Protein AF-A0A9D4TN92-F1 (afdb_monomer)

Secondary structure (DSSP, 8-state):
--HHHHHHHHHHHHHHTT--HHHHHHHHHHHHHHHHHHHHHHHHHHHHHSS--GGGT-GGGTT--------PPPPPPPHHHHHHHHHHHHHHHTTTT--TT--HHHHHHHHHHHHHHHHHHS-HHHHHHHHHHHHHHTTHHHHHHHHHTTS------------------------------PPPPPP---PPP---

Solvent-accessible surface area (backbone atoms only — not comparable to full-atom values): 12655 Å² total; per-residue (Å²): 133,63,68,66,59,56,50,52,52,51,43,52,52,36,46,75,72,74,42,66,49,67,57,55,52,50,50,51,52,51,52,51,52,52,50,52,52,51,52,52,51,38,52,53,44,26,75,74,71,76,46,76,54,68,73,81,75,47,81,80,69,84,81,63,82,85,64,87,70,73,82,70,76,81,74,71,64,49,36,64,58,54,49,49,54,53,47,49,51,49,31,64,74,70,53,52,59,70,55,94,91,62,55,75,67,54,33,50,52,48,38,49,54,53,46,53,51,51,60,68,71,50,55,69,72,56,53,49,51,41,39,52,50,28,65,64,48,42,66,62,62,52,54,57,60,56,54,62,78,71,59,80,89,84,89,76,81,90,79,89,80,82,84,78,85,76,92,75,85,76,89,74,86,79,85,74,85,74,85,74,82,74,77,82,80,82,82,83,78,87,76,85,86,87,85,134

pLDDT: mean 75.09, std 18.61, range [37.81, 96.56]

Foldseek 3Di:
DPPVVVLVVVLVVCVVVVHDSVVVVVVVVVVVVVVVVLVVVQVVCCVVPVDGPPVVVPPVPPPDDPPPPPPPQDDQDALLRVQLVVQLVVCVVVVPQDDPPDDPVNSSVSSSVVSVVVVVVDDVVVSVVSRVVSVVCRVVVSVVVVVVVPDDDDDDDDDDDDDDDDPDDDPDPDDDPDPDPDDDDDDDDDDDDDDD

Structure (mmCIF, N/CA/C/O backbone):
data_AF-A0A9D4TN92-F1
#
_entry.id   AF-A0A9D4TN92-F1
#
loop_
_atom_site.group_PDB
_atom_site.id
_atom_site.type_symbol
_atom_site.label_atom_id
_atom_site.label_alt_id
_atom_site.label_comp_id
_atom_site.label_asym_id
_atom_site.label_entity_id
_atom_site.label_seq_id
_atom_site.pdbx_PDB_ins_code
_atom_site.Cartn_x
_atom_site.Cartn_y
_atom_site.Cartn_z
_atom_site.occupancy
_atom_site.B_iso_or_equiv
_atom_site.auth_seq_id
_atom_site.auth_comp_id
_atom_site.auth_asym_id
_atom_site.auth_atom_id
_atom_site.pdbx_PDB_model_num
ATOM 1 N N . MET A 1 1 ? -35.795 7.383 -22.641 1.00 56.88 1 MET A N 1
ATOM 2 C CA . MET A 1 1 ? -34.469 7.009 -23.175 1.00 56.88 1 MET A CA 1
ATOM 3 C C . MET A 1 1 ? -34.417 5.494 -23.201 1.00 56.88 1 MET A C 1
ATOM 5 O O . MET A 1 1 ? -34.573 4.899 -22.144 1.00 56.88 1 MET A O 1
ATOM 9 N N . ASP A 1 2 ? -34.302 4.878 -24.375 1.00 83.81 2 ASP A N 1
ATOM 10 C CA . ASP A 1 2 ? -34.206 3.419 -24.487 1.00 83.81 2 ASP A CA 1
ATOM 11 C C . ASP A 1 2 ? -32.750 2.993 -24.241 1.00 83.81 2 ASP A C 1
ATOM 13 O O . ASP A 1 2 ? -31.857 3.313 -25.030 1.00 83.81 2 ASP A O 1
ATOM 17 N N . ALA A 1 3 ? -32.495 2.316 -23.121 1.00 72.06 3 ALA A N 1
ATOM 18 C CA . ALA A 1 3 ? -31.155 1.873 -22.738 1.00 72.06 3 ALA A CA 1
ATOM 19 C C . ALA A 1 3 ? -30.537 0.928 -23.786 1.00 72.06 3 ALA A C 1
ATOM 21 O O . ALA A 1 3 ? -29.323 0.946 -24.005 1.00 72.06 3 ALA A O 1
ATOM 22 N N . PHE A 1 4 ? -31.369 0.169 -24.508 1.00 74.88 4 PHE A N 1
ATOM 23 C CA . PHE A 1 4 ? -30.904 -0.710 -25.578 1.00 74.88 4 PHE A CA 1
ATOM 24 C C . PHE A 1 4 ? -30.444 0.069 -26.812 1.00 74.88 4 PHE A C 1
ATOM 26 O O . PHE A 1 4 ? -29.505 -0.353 -27.491 1.00 74.88 4 PHE A O 1
ATOM 33 N N . ALA A 1 5 ? -31.029 1.240 -27.077 1.00 83.88 5 ALA A N 1
ATOM 34 C CA . ALA A 1 5 ? -30.577 2.111 -28.159 1.00 83.88 5 ALA A CA 1
ATOM 35 C C . ALA A 1 5 ? -29.169 2.679 -27.886 1.00 83.88 5 ALA A C 1
ATOM 37 O O . ALA A 1 5 ? -28.342 2.760 -28.801 1.00 83.88 5 ALA A O 1
ATOM 38 N N . ALA A 1 6 ? -28.857 3.000 -26.624 1.00 80.38 6 ALA A N 1
ATOM 39 C CA . ALA A 1 6 ? -27.524 3.455 -26.226 1.00 80.38 6 ALA A CA 1
ATOM 40 C C . ALA A 1 6 ? -26.469 2.346 -26.387 1.00 80.38 6 ALA A C 1
ATOM 42 O O . ALA A 1 6 ? -25.411 2.583 -26.975 1.00 80.38 6 ALA A O 1
ATOM 43 N N . LEU A 1 7 ? -26.783 1.117 -25.958 1.00 79.94 7 LEU A N 1
ATOM 44 C CA . LEU A 1 7 ? -25.887 -0.033 -26.117 1.00 79.94 7 LEU A CA 1
ATOM 45 C C . LEU A 1 7 ? -25.628 -0.346 -27.598 1.00 79.94 7 LEU A C 1
ATOM 47 O O . LEU A 1 7 ? -24.483 -0.538 -28.004 1.00 79.94 7 LEU A O 1
ATOM 51 N N . LYS A 1 8 ? -26.675 -0.325 -28.434 1.00 84.56 8 LYS A N 1
ATOM 52 C CA . LYS A 1 8 ? -26.558 -0.561 -29.881 1.00 84.56 8 LYS A CA 1
ATOM 53 C C . LYS A 1 8 ? -25.603 0.430 -30.551 1.00 84.56 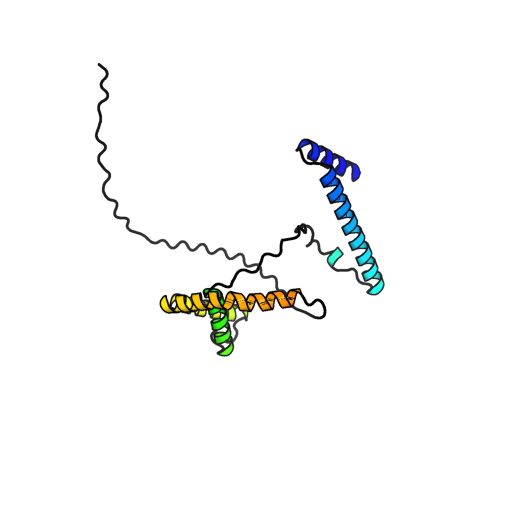8 LYS A C 1
ATOM 55 O O . LYS A 1 8 ? -24.800 0.031 -31.391 1.00 84.56 8 LYS A O 1
ATOM 60 N N . THR A 1 9 ? -25.657 1.696 -30.140 1.00 86.06 9 THR A N 1
ATOM 61 C CA . THR A 1 9 ? -24.769 2.750 -30.649 1.00 86.06 9 THR A CA 1
ATOM 62 C C . THR A 1 9 ? -23.307 2.473 -30.283 1.00 86.06 9 THR A C 1
ATOM 64 O O . THR A 1 9 ? -22.426 2.586 -31.134 1.00 86.06 9 THR A O 1
ATOM 67 N N . GLN A 1 10 ? -23.036 2.031 -29.050 1.00 81.81 10 GLN A N 1
ATOM 68 C CA . GLN A 1 10 ? -21.673 1.698 -28.615 1.00 81.81 10 GLN A CA 1
ATOM 69 C C . GLN A 1 10 ? -21.121 0.437 -29.290 1.00 81.81 10 GLN A C 1
ATOM 71 O O . GLN A 1 10 ? -19.954 0.410 -29.673 1.00 81.81 10 GLN A O 1
ATOM 76 N N . VAL A 1 11 ? -21.957 -0.584 -29.498 1.00 83.56 11 VAL A N 1
ATOM 77 C CA . VAL A 1 11 ? -21.572 -1.811 -30.214 1.00 83.56 11 VAL A CA 1
ATOM 78 C C . VAL A 1 11 ? -21.218 -1.507 -31.673 1.00 83.56 11 VAL A C 1
ATOM 80 O O . VAL A 1 11 ? -20.216 -2.008 -32.185 1.00 83.56 11 VAL A O 1
ATOM 83 N N . GLN A 1 12 ? -21.991 -0.641 -32.335 1.00 85.88 12 GLN A N 1
ATOM 84 C CA . GLN A 1 12 ? -21.689 -0.195 -33.698 1.00 85.88 12 GLN A CA 1
ATOM 85 C C . GLN A 1 12 ? -20.392 0.624 -33.764 1.00 85.88 12 GLN A C 1
ATOM 87 O O . GLN A 1 12 ? -19.570 0.387 -34.649 1.00 85.88 12 GLN A O 1
ATOM 92 N N . ALA A 1 13 ? -20.163 1.526 -32.806 1.00 84.31 13 ALA A N 1
ATOM 93 C CA . ALA A 1 13 ? -18.923 2.300 -32.726 1.00 84.31 13 ALA A CA 1
ATOM 94 C C . ALA A 1 13 ? -17.691 1.413 -32.457 1.00 84.31 13 ALA A C 1
ATOM 96 O O . ALA A 1 13 ? -16.641 1.604 -33.067 1.00 84.31 13 ALA A O 1
ATOM 97 N N . ALA A 1 14 ? -17.816 0.406 -31.590 1.00 81.62 14 ALA A N 1
ATOM 98 C CA . ALA A 1 14 ? -16.745 -0.548 -31.314 1.00 81.62 14 ALA A CA 1
ATOM 99 C C . ALA A 1 14 ? -16.379 -1.382 -32.550 1.00 81.62 14 ALA A C 1
ATOM 101 O O . ALA A 1 14 ? -15.196 -1.535 -32.856 1.00 81.62 14 ALA A O 1
ATOM 102 N N . SER A 1 15 ? -17.387 -1.838 -33.303 1.00 83.50 15 SER A N 1
ATOM 103 C CA . SER A 1 15 ? -17.172 -2.546 -34.567 1.00 83.50 15 SER A CA 1
ATOM 104 C C . SER A 1 15 ? -16.469 -1.667 -35.606 1.00 83.50 15 SER A C 1
ATOM 106 O O . SER A 1 15 ? -15.624 -2.170 -36.343 1.00 83.50 15 SER A O 1
ATOM 108 N N . ALA A 1 16 ? -16.782 -0.367 -35.661 1.00 87.00 16 ALA A N 1
ATOM 109 C CA . ALA A 1 16 ? -16.116 0.578 -36.561 1.00 87.00 16 ALA A CA 1
ATOM 110 C C . ALA A 1 16 ? -14.634 0.804 -36.199 1.00 87.00 16 ALA A C 1
ATOM 112 O O . ALA A 1 16 ? -13.814 1.032 -37.083 1.00 87.00 16 ALA A O 1
ATOM 113 N N . ASN A 1 17 ? -14.277 0.668 -34.918 1.00 87.06 17 ASN A N 1
ATOM 114 C CA . ASN A 1 17 ? -12.905 0.791 -34.413 1.00 87.06 17 ASN A CA 1
ATOM 115 C C . ASN A 1 17 ? -12.108 -0.531 -34.453 1.00 87.06 17 ASN A C 1
ATOM 117 O O . ASN A 1 17 ? -11.008 -0.602 -33.906 1.00 87.06 17 ASN A O 1
ATOM 121 N N . GLY A 1 18 ? -12.653 -1.592 -35.061 1.00 85.94 18 GLY A N 1
ATOM 122 C CA . GLY A 1 18 ? -12.004 -2.905 -35.146 1.00 85.94 18 GLY A CA 1
ATOM 123 C C . GLY A 1 18 ? -12.021 -3.719 -33.844 1.00 85.94 18 GLY A C 1
ATOM 124 O O . GLY A 1 18 ? -11.317 -4.724 -33.746 1.00 85.94 18 GLY A O 1
ATOM 125 N N . ALA A 1 19 ? -12.808 -3.313 -32.842 1.00 84.19 19 ALA A N 1
ATOM 126 C CA . ALA A 1 19 ? -13.018 -4.095 -31.628 1.00 84.19 19 ALA A CA 1
ATOM 127 C C . ALA A 1 19 ? -14.111 -5.155 -31.845 1.00 84.19 19 ALA A C 1
ATOM 129 O O . ALA A 1 19 ? -15.121 -4.900 -32.498 1.00 84.19 19 ALA A O 1
ATOM 130 N N . ASP A 1 20 ? -13.919 -6.347 -31.274 1.00 87.56 20 ASP A N 1
ATOM 131 C CA . ASP A 1 20 ? -14.880 -7.450 -31.377 1.00 87.56 20 ASP A CA 1
ATOM 132 C C . ASP A 1 20 ? -16.112 -7.185 -30.484 1.00 87.56 20 ASP A C 1
ATOM 134 O O . ASP A 1 20 ? -15.989 -7.204 -29.251 1.00 87.56 20 ASP A O 1
ATOM 138 N N . PRO A 1 21 ? -17.306 -6.957 -31.067 1.00 84.19 21 PRO A N 1
ATOM 139 C CA . PRO A 1 21 ? -18.518 -6.642 -30.313 1.00 84.19 21 PRO A CA 1
ATOM 140 C C . PRO A 1 21 ? -18.950 -7.780 -29.379 1.00 84.19 21 PRO A C 1
ATOM 142 O O . PRO A 1 21 ? -19.580 -7.526 -28.352 1.00 84.19 21 PRO A O 1
ATOM 145 N N . SER A 1 22 ? -18.565 -9.024 -29.677 1.00 86.56 22 SER A N 1
ATOM 146 C CA . SER A 1 22 ? -18.887 -10.199 -28.859 1.00 86.56 22 SER A CA 1
ATOM 147 C C . SER A 1 22 ? -18.258 -10.107 -27.468 1.00 86.56 22 SER A C 1
ATOM 149 O O . SER A 1 22 ? -18.868 -10.507 -26.478 1.00 86.56 22 SER A O 1
ATOM 151 N N . LYS A 1 23 ? -17.059 -9.518 -27.367 1.00 85.50 23 LYS A N 1
ATOM 152 C CA . LYS A 1 23 ? -16.364 -9.313 -26.087 1.00 85.50 23 LYS A CA 1
ATOM 153 C C . LYS A 1 23 ? -17.040 -8.252 -25.230 1.00 85.50 23 LYS A C 1
ATOM 155 O O . LYS A 1 23 ? -17.109 -8.415 -24.018 1.00 85.50 23 LYS A O 1
ATOM 160 N N . LEU A 1 24 ? -17.563 -7.193 -25.849 1.00 82.50 24 LEU A N 1
ATOM 161 C CA . LEU A 1 24 ? -18.310 -6.149 -25.142 1.00 82.50 24 LEU A CA 1
ATOM 162 C C . LEU A 1 24 ? -19.636 -6.678 -24.603 1.00 82.50 24 LEU A C 1
ATOM 164 O O . LEU A 1 24 ? -19.978 -6.412 -23.455 1.00 82.50 24 LEU A O 1
ATOM 168 N N . ILE A 1 25 ? -20.354 -7.465 -25.407 1.00 85.25 25 ILE A N 1
ATOM 169 C CA . ILE A 1 25 ? -21.590 -8.120 -24.968 1.00 85.25 25 ILE A CA 1
ATOM 170 C C . ILE A 1 25 ? -21.288 -9.116 -23.841 1.00 85.25 25 ILE A C 1
ATOM 172 O O . ILE A 1 25 ? -22.007 -9.135 -22.845 1.00 85.25 25 ILE A O 1
ATOM 176 N N . GLY A 1 26 ? -20.207 -9.896 -23.957 1.00 87.06 26 GLY A N 1
ATOM 177 C CA . GLY A 1 26 ? -19.763 -10.813 -22.905 1.00 87.06 26 GLY A CA 1
ATOM 178 C C . GLY A 1 26 ? -19.413 -10.098 -21.598 1.00 87.06 26 GLY A C 1
ATOM 179 O O . GLY A 1 26 ? -19.879 -10.506 -20.538 1.00 87.06 26 GLY A O 1
ATOM 180 N N . PHE A 1 27 ? -18.666 -8.994 -21.675 1.00 86.06 27 PHE A N 1
ATOM 181 C CA . PHE A 1 27 ? -18.357 -8.150 -20.520 1.00 86.06 27 PHE A CA 1
ATOM 182 C C . PHE A 1 27 ? -19.630 -7.584 -19.882 1.00 86.06 27 PHE A C 1
ATOM 184 O O . PHE A 1 27 ? -19.824 -7.713 -18.679 1.00 86.06 27 PHE A O 1
ATOM 191 N N . PHE A 1 28 ? -20.543 -7.032 -20.684 1.00 86.69 28 PHE A N 1
ATOM 192 C CA . PHE A 1 28 ? -21.811 -6.507 -20.180 1.00 86.69 28 PHE A CA 1
ATOM 193 C C . PHE A 1 28 ? -22.656 -7.586 -19.488 1.00 86.69 28 PHE A C 1
ATOM 195 O O . PHE A 1 28 ? -23.199 -7.348 -18.412 1.00 86.69 28 PHE A O 1
ATOM 202 N N . ALA A 1 29 ? -22.748 -8.783 -20.073 1.00 89.69 29 ALA A N 1
ATOM 203 C CA . ALA A 1 29 ? -23.470 -9.899 -19.470 1.00 89.69 29 ALA A CA 1
ATOM 204 C C . ALA A 1 29 ? -22.852 -10.321 -18.126 1.00 89.69 29 ALA A C 1
ATOM 206 O O . ALA A 1 29 ? -23.581 -10.543 -17.160 1.00 89.69 29 ALA A O 1
ATOM 207 N N . GLN A 1 30 ? -21.519 -10.378 -18.051 1.00 91.25 30 GLN A N 1
ATOM 208 C CA . GLN A 1 30 ? -20.792 -10.684 -16.819 1.00 91.25 30 GLN A CA 1
ATOM 209 C C . GLN A 1 30 ? -21.042 -9.628 -15.733 1.00 91.25 30 GLN A C 1
ATOM 211 O O . GLN A 1 30 ? -21.350 -9.981 -14.595 1.00 91.25 30 GLN A O 1
ATOM 216 N N . GLU A 1 31 ? -20.971 -8.344 -16.082 1.00 87.19 31 GLU A N 1
ATOM 217 C CA . GLU A 1 31 ? -21.248 -7.241 -15.155 1.00 87.19 31 GLU A CA 1
ATOM 218 C C . GLU A 1 31 ? -22.698 -7.269 -14.655 1.00 87.19 31 GLU A C 1
ATOM 220 O O . GLU A 1 31 ? -22.952 -7.105 -13.463 1.00 87.19 31 GLU A O 1
ATOM 225 N N . MET A 1 32 ? -23.666 -7.563 -15.529 1.00 89.38 32 MET A N 1
ATOM 226 C CA . MET A 1 32 ? -25.066 -7.723 -15.121 1.00 89.38 32 MET A CA 1
ATOM 227 C C . MET A 1 32 ? -25.266 -8.897 -14.167 1.00 89.38 32 MET A C 1
ATOM 229 O O . MET A 1 32 ? -26.000 -8.770 -13.187 1.00 89.38 32 MET A O 1
ATOM 233 N N . GLN A 1 33 ? -24.590 -10.021 -14.396 1.00 92.06 33 GLN A N 1
ATOM 234 C CA . GLN A 1 33 ? -24.659 -11.160 -13.485 1.00 92.06 33 GLN A CA 1
ATOM 235 C C . GLN A 1 33 ? -24.098 -10.816 -12.095 1.00 92.06 33 GLN A C 1
ATOM 237 O O . GLN A 1 33 ? -24.738 -11.129 -11.088 1.00 92.06 33 GLN A O 1
ATOM 242 N N . LEU A 1 34 ? -22.946 -10.138 -12.032 1.00 86.56 34 LEU A N 1
ATOM 243 C CA . LEU A 1 34 ? -22.347 -9.679 -10.773 1.00 86.56 34 LEU A CA 1
ATOM 244 C C . LEU A 1 34 ? -23.247 -8.669 -10.054 1.00 86.56 34 LEU A C 1
ATOM 246 O O . LEU A 1 34 ? -23.441 -8.765 -8.842 1.00 86.56 34 LEU A O 1
ATOM 250 N N . PHE A 1 35 ? -23.852 -7.747 -10.803 1.00 88.12 35 PHE A N 1
ATOM 251 C CA . PHE A 1 35 ? -24.800 -6.779 -10.266 1.00 88.12 35 PHE A CA 1
ATOM 252 C C . PHE A 1 35 ? -26.006 -7.466 -9.610 1.00 88.12 35 PHE A C 1
ATOM 254 O O . PHE A 1 35 ? -26.337 -7.166 -8.463 1.00 88.12 35 PHE A O 1
ATOM 261 N N . PHE A 1 36 ? -26.634 -8.436 -10.281 1.00 91.94 36 PHE A N 1
ATOM 262 C CA . PHE A 1 36 ? -27.771 -9.155 -9.698 1.00 91.94 36 PHE A CA 1
ATOM 263 C C . PHE A 1 36 ? -27.383 -9.978 -8.470 1.00 91.94 36 PHE A C 1
ATOM 265 O O . PHE A 1 36 ? -28.141 -10.006 -7.500 1.00 91.94 36 PHE A O 1
ATOM 272 N N . GLN A 1 37 ? -26.199 -10.594 -8.465 1.00 90.50 37 GLN A N 1
ATOM 273 C CA . GLN A 1 37 ? -25.696 -11.293 -7.284 1.00 90.50 37 GLN A CA 1
ATOM 274 C C . GLN A 1 37 ? -25.504 -10.332 -6.102 1.00 90.50 37 GLN A C 1
ATOM 276 O O . GLN A 1 37 ? -25.880 -10.648 -4.973 1.00 90.50 37 GLN A O 1
ATOM 281 N N . HIS A 1 38 ? -24.974 -9.135 -6.358 1.00 88.25 38 HIS A N 1
ATOM 282 C CA . HIS A 1 38 ? -24.818 -8.107 -5.335 1.00 88.25 38 HIS A CA 1
ATOM 283 C C . HIS A 1 38 ? -26.168 -7.664 -4.751 1.00 88.25 38 HIS A C 1
ATOM 285 O O . HIS A 1 38 ? -26.316 -7.594 -3.532 1.00 88.25 38 HIS A O 1
ATOM 291 N N . VAL A 1 39 ? -27.174 -7.441 -5.604 1.00 91.25 39 VAL A N 1
ATOM 292 C CA . VAL A 1 39 ? -28.536 -7.091 -5.171 1.00 91.25 39 VAL A CA 1
ATOM 293 C C . VAL A 1 39 ? -29.158 -8.210 -4.332 1.00 91.25 39 VAL A C 1
ATOM 295 O O . VAL A 1 39 ? -29.736 -7.931 -3.285 1.00 91.25 39 VAL A O 1
ATOM 298 N N . GLN A 1 40 ? -29.014 -9.474 -4.742 1.00 93.62 40 GLN A N 1
ATOM 299 C CA . GLN A 1 40 ? -29.527 -10.618 -3.978 1.00 93.62 40 GLN A CA 1
ATOM 300 C C . GLN A 1 40 ? -28.893 -10.703 -2.587 1.00 93.62 40 GLN A C 1
ATOM 302 O O . GLN A 1 40 ? -29.607 -10.859 -1.596 1.00 93.62 40 GLN A O 1
ATOM 307 N N . ASN A 1 41 ? -27.572 -10.532 -2.503 1.00 91.69 41 ASN A N 1
ATOM 308 C CA . ASN A 1 41 ? -26.863 -10.499 -1.227 1.00 91.69 41 ASN A CA 1
ATOM 309 C C . ASN A 1 41 ? -27.338 -9.335 -0.356 1.00 91.69 41 ASN A C 1
ATOM 311 O O . ASN A 1 41 ? -27.554 -9.512 0.837 1.00 91.69 41 ASN A O 1
ATOM 315 N N . ALA A 1 42 ? -27.551 -8.158 -0.945 1.00 92.12 42 ALA A N 1
ATOM 316 C CA . ALA A 1 42 ? -28.017 -7.006 -0.194 1.00 92.12 42 ALA A CA 1
ATOM 317 C C . ALA A 1 42 ? -29.438 -7.173 0.351 1.00 92.12 42 ALA A C 1
ATOM 319 O O . ALA A 1 42 ? -29.695 -6.798 1.493 1.00 92.12 42 ALA A O 1
ATOM 320 N N . VAL A 1 43 ? -30.340 -7.781 -0.424 1.00 95.75 43 VAL A N 1
ATOM 321 C CA . VAL A 1 43 ? -31.693 -8.125 0.040 1.00 95.75 43 VAL A CA 1
ATOM 322 C C . VAL A 1 43 ? -31.627 -9.151 1.169 1.00 95.75 43 VAL A C 1
ATOM 324 O O . VAL A 1 43 ? -32.327 -8.996 2.167 1.00 95.75 43 VAL A O 1
ATOM 327 N N . ALA A 1 44 ? -30.768 -10.168 1.049 1.00 94.69 44 ALA A N 1
ATOM 328 C CA . ALA A 1 44 ? -30.575 -11.164 2.098 1.00 94.69 44 ALA A CA 1
ATOM 329 C C . ALA A 1 44 ? -30.064 -10.524 3.400 1.00 94.69 44 ALA A C 1
ATOM 331 O O . ALA A 1 44 ? -30.642 -10.768 4.458 1.00 94.69 44 ALA A O 1
ATOM 332 N N . THR A 1 45 ? -29.053 -9.653 3.323 1.00 92.94 45 THR A N 1
ATOM 333 C CA . THR A 1 45 ? -28.542 -8.908 4.484 1.00 92.94 45 THR A CA 1
ATOM 334 C C . THR A 1 45 ? -29.617 -8.014 5.090 1.00 92.94 45 THR A C 1
ATOM 336 O O . THR A 1 45 ? -29.865 -8.094 6.284 1.00 92.94 45 THR A O 1
ATOM 339 N N . TYR A 1 46 ? -30.329 -7.231 4.277 1.00 95.56 46 TYR A N 1
ATOM 340 C CA . TYR A 1 46 ? -31.400 -6.370 4.776 1.00 95.56 46 TYR A CA 1
ATOM 341 C C . TYR A 1 46 ? -32.508 -7.169 5.472 1.00 95.56 46 TYR A C 1
ATOM 343 O O . TYR A 1 46 ? -33.015 -6.758 6.511 1.00 95.56 46 TYR A O 1
ATOM 351 N N . SER A 1 47 ? -32.858 -8.341 4.933 1.00 96.56 47 SER A N 1
ATOM 352 C CA . SER A 1 47 ? -33.877 -9.204 5.534 1.00 96.56 47 SER A CA 1
ATOM 353 C C . SER A 1 47 ? -33.472 -9.774 6.897 1.00 96.56 47 SER A C 1
ATOM 355 O O . SER A 1 47 ? -34.352 -10.075 7.701 1.00 96.56 47 SER A O 1
ATOM 357 N N . SER A 1 48 ? -32.170 -9.919 7.170 1.00 94.94 48 SER A N 1
ATOM 358 C CA . SER A 1 48 ? -31.664 -10.475 8.428 1.00 94.94 48 SER A CA 1
ATOM 359 C C . SER A 1 48 ? -31.285 -9.408 9.453 1.00 94.94 48 SER A C 1
ATOM 361 O O . SER A 1 48 ? -31.510 -9.619 10.643 1.00 94.94 48 SER A O 1
ATOM 363 N N . THR A 1 49 ? -30.735 -8.272 9.019 1.00 94.62 49 THR A N 1
ATOM 364 C CA . THR A 1 49 ? -30.230 -7.215 9.910 1.00 94.62 49 THR A CA 1
ATOM 365 C C . THR A 1 49 ? -31.164 -6.014 10.026 1.00 94.62 49 THR A C 1
ATOM 367 O O . THR A 1 49 ? -31.079 -5.276 11.001 1.00 94.6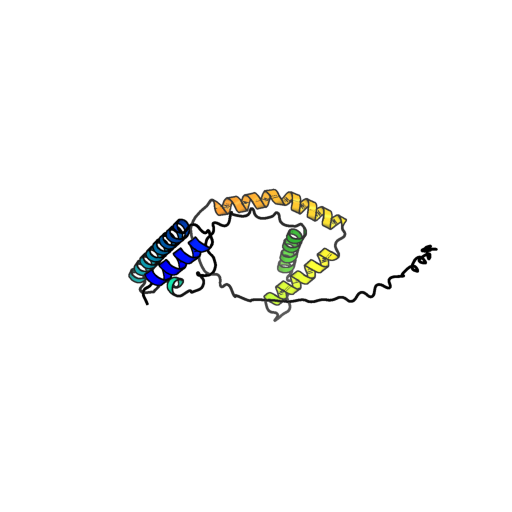2 49 THR A O 1
ATOM 370 N N . GLY A 1 50 ? -32.049 -5.792 9.049 1.00 95.19 50 GLY A N 1
ATOM 371 C CA . GLY A 1 50 ? -32.838 -4.562 8.932 1.00 95.19 50 GLY A CA 1
ATOM 372 C C . GLY A 1 50 ? -32.049 -3.358 8.401 1.00 95.19 50 GLY A C 1
ATOM 373 O O . GLY A 1 50 ? -32.612 -2.271 8.277 1.00 95.19 50 GLY A O 1
ATOM 374 N N . GLU A 1 51 ? -30.774 -3.540 8.045 1.00 92.31 51 GLU A N 1
ATOM 375 C CA . GLU A 1 51 ? -29.884 -2.485 7.554 1.00 92.31 51 GLU A CA 1
ATOM 376 C C . GLU A 1 51 ? -29.377 -2.802 6.142 1.00 92.31 51 GLU A C 1
ATOM 378 O O . GLU A 1 51 ? -29.089 -3.951 5.798 1.00 92.31 51 GLU A O 1
ATOM 383 N N . LEU A 1 52 ? -29.287 -1.782 5.284 1.00 86.12 52 LEU A N 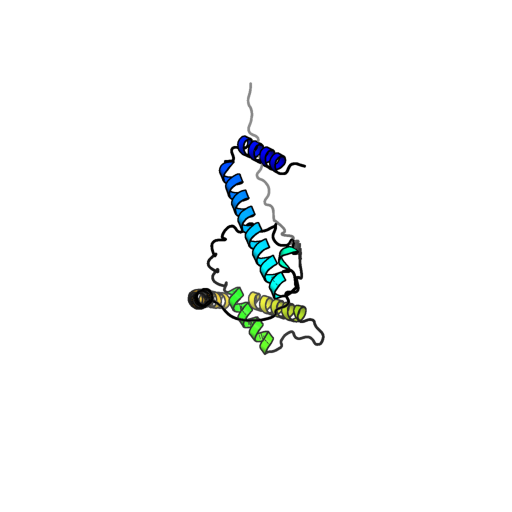1
ATOM 384 C CA . LEU A 1 52 ? -28.763 -1.944 3.926 1.00 86.12 52 LEU A CA 1
ATOM 385 C C . LEU A 1 52 ? -27.231 -2.006 3.971 1.00 86.12 52 LEU A C 1
ATOM 387 O O . LEU A 1 52 ? -26.613 -1.166 4.628 1.00 86.12 52 LEU A O 1
ATOM 391 N N . PRO A 1 53 ? -26.584 -2.942 3.254 1.00 85.38 53 PRO A N 1
ATOM 392 C CA . PRO A 1 53 ? -25.133 -3.024 3.266 1.00 85.38 53 PRO A CA 1
ATOM 393 C C . PRO A 1 53 ? -24.516 -1.750 2.683 1.00 85.38 53 PRO A C 1
ATOM 395 O O . PRO A 1 53 ? -24.893 -1.285 1.605 1.00 85.38 53 PRO A O 1
ATOM 398 N N . HIS A 1 54 ? -23.510 -1.217 3.379 1.00 82.12 54 HIS A N 1
ATOM 399 C CA . HIS A 1 54 ? -22.821 0.029 3.023 1.00 82.12 54 HIS A CA 1
ATOM 400 C C . HIS A 1 54 ? -22.224 0.007 1.600 1.00 82.12 54 HIS A C 1
ATOM 402 O O . HIS A 1 54 ? -22.040 1.046 0.961 1.00 82.12 54 HIS A O 1
ATOM 408 N N . SER A 1 55 ? -21.961 -1.187 1.065 1.00 78.56 55 SER A N 1
ATOM 409 C CA . SER A 1 55 ? -21.474 -1.407 -0.297 1.00 78.56 55 SER A CA 1
ATOM 410 C C . SER A 1 55 ? -22.436 -0.935 -1.394 1.00 78.56 55 SER A C 1
ATOM 412 O O . SER A 1 55 ? -21.950 -0.535 -2.447 1.00 78.56 55 SER A O 1
ATOM 414 N N . LEU A 1 56 ? -23.754 -0.884 -1.150 1.00 79.12 56 LEU A N 1
ATOM 415 C CA . LEU A 1 56 ? -24.729 -0.367 -2.125 1.00 79.12 56 LEU A CA 1
ATOM 416 C C . LEU A 1 56 ? -24.615 1.145 -2.355 1.00 79.12 56 LEU A C 1
ATOM 418 O O . LEU A 1 56 ? -24.927 1.632 -3.439 1.00 79.12 56 LEU A O 1
ATOM 422 N N . PHE A 1 57 ? -24.187 1.891 -1.336 1.00 80.00 57 PHE A N 1
ATOM 423 C CA . PHE A 1 57 ? -24.112 3.357 -1.370 1.00 80.00 57 PHE A CA 1
ATOM 424 C C . PHE A 1 57 ? -22.685 3.873 -1.555 1.00 80.00 57 PHE A C 1
ATOM 426 O O . PHE A 1 57 ? -22.463 5.037 -1.890 1.00 80.00 57 PHE A O 1
ATOM 433 N N . SER A 1 58 ? -21.701 2.997 -1.373 1.00 67.75 58 SER A N 1
ATOM 434 C CA . SER A 1 58 ? -20.297 3.326 -1.551 1.00 67.75 58 SER A CA 1
ATOM 435 C C . SER A 1 58 ? -19.951 3.361 -3.036 1.00 67.75 58 SER A C 1
ATOM 437 O O . SER A 1 58 ? -19.542 2.359 -3.617 1.00 67.75 58 SER A O 1
ATOM 439 N N . ASN A 1 59 ? -19.989 4.547 -3.641 1.00 56.44 59 ASN A N 1
ATOM 440 C CA . ASN A 1 59 ? -19.545 4.780 -5.023 1.00 56.44 59 ASN A CA 1
ATOM 441 C C . ASN A 1 59 ? -18.025 4.528 -5.245 1.00 56.44 59 ASN A C 1
ATOM 443 O O . ASN A 1 59 ? -17.483 4.810 -6.312 1.00 56.44 59 ASN A O 1
ATOM 447 N N . LYS A 1 60 ? -17.315 3.981 -4.241 1.00 57.50 60 LYS A N 1
ATOM 448 C CA . LYS A 1 60 ? -15.877 3.663 -4.255 1.00 57.50 60 LYS A CA 1
ATOM 449 C C . LYS A 1 60 ? -15.502 2.511 -5.211 1.00 57.50 60 LYS A C 1
ATOM 451 O O . LYS A 1 60 ? -14.312 2.305 -5.434 1.00 57.50 60 LYS A O 1
ATOM 456 N N . GLN A 1 61 ? -16.451 1.774 -5.805 1.00 53.81 61 GLN A N 1
ATOM 457 C CA . GLN A 1 61 ? -16.140 0.584 -6.624 1.00 53.81 61 GLN A CA 1
ATOM 458 C C . GLN A 1 61 ? -16.145 0.758 -8.155 1.00 53.81 61 GLN A C 1
ATOM 460 O O . GLN A 1 61 ? -15.807 -0.192 -8.854 1.00 53.81 61 GLN A O 1
ATOM 465 N N . VAL A 1 62 ? -16.395 1.945 -8.719 1.00 51.22 62 VAL A N 1
ATOM 466 C CA . VAL A 1 62 ? -16.390 2.110 -10.198 1.00 51.22 62 VAL A CA 1
ATOM 467 C C . VAL A 1 62 ? -14.973 2.319 -10.788 1.00 51.22 62 VAL A C 1
ATOM 469 O O . VAL A 1 62 ? -14.799 2.410 -11.998 1.00 51.22 62 VAL A O 1
ATOM 472 N N . GLY A 1 63 ? -13.918 2.370 -9.960 1.00 49.53 63 GLY A N 1
ATOM 473 C CA . GLY A 1 63 ? -12.563 2.758 -10.398 1.00 49.53 63 GLY A CA 1
ATOM 474 C C . GLY A 1 63 ? -11.514 1.648 -10.546 1.00 49.53 63 GLY A C 1
ATOM 475 O O . GLY A 1 63 ? -10.419 1.911 -11.041 1.00 49.53 63 GLY A O 1
ATOM 476 N N . LYS A 1 64 ? -11.777 0.410 -10.118 1.00 51.56 64 LYS A N 1
ATOM 477 C CA . LYS A 1 64 ? -10.800 -0.687 -10.240 1.00 51.56 64 LYS A CA 1
ATOM 478 C C . LYS A 1 64 ? -11.481 -1.926 -10.794 1.00 51.56 64 LYS A C 1
ATOM 480 O O . LYS A 1 64 ? -11.872 -2.808 -10.041 1.00 51.56 64 LYS A O 1
ATOM 485 N N . ALA A 1 65 ? -11.551 -1.996 -12.123 1.00 50.22 65 ALA A N 1
ATOM 486 C CA . ALA A 1 65 ? -11.760 -3.250 -12.831 1.00 50.22 65 ALA A CA 1
ATOM 487 C C . ALA A 1 65 ? -10.860 -4.327 -12.203 1.00 50.22 65 ALA A C 1
ATOM 489 O O . ALA A 1 65 ? -9.630 -4.179 -12.146 1.00 50.22 65 ALA A O 1
ATOM 490 N N . ILE A 1 66 ? -11.491 -5.377 -11.683 1.00 49.25 66 ILE A N 1
ATOM 491 C CA . ILE A 1 66 ? -10.847 -6.564 -11.129 1.00 49.25 66 ILE A CA 1
ATOM 492 C C . ILE A 1 66 ? -10.285 -7.353 -12.317 1.00 49.25 66 ILE A C 1
ATOM 494 O O . ILE A 1 66 ? -10.792 -8.389 -12.720 1.00 49.25 66 ILE A O 1
ATOM 498 N N . GLY A 1 67 ? -9.225 -6.831 -12.931 1.00 56.59 67 GLY A N 1
ATOM 499 C CA . GLY A 1 67 ? -8.259 -7.694 -13.583 1.00 56.59 67 GLY A CA 1
ATOM 500 C C . GLY A 1 67 ? -7.545 -8.436 -12.465 1.00 56.59 67 GLY A C 1
ATOM 501 O O . GLY A 1 67 ? -7.007 -7.782 -11.569 1.00 56.59 67 GLY A O 1
ATOM 502 N N . GLU A 1 68 ? -7.565 -9.768 -12.490 1.00 57.38 68 GLU A N 1
ATOM 503 C CA . GLU A 1 68 ? -6.759 -10.619 -11.615 1.00 57.38 68 GLU A CA 1
ATOM 504 C C . GLU A 1 68 ? -5.310 -10.119 -11.634 1.00 57.38 68 GLU A C 1
ATOM 506 O O . GLU A 1 68 ? -4.513 -10.397 -12.538 1.00 57.38 68 GLU A O 1
ATOM 511 N N . LYS A 1 69 ? -4.958 -9.292 -10.648 1.00 64.56 69 LYS A N 1
ATOM 512 C CA . LYS A 1 69 ? -3.599 -8.800 -10.49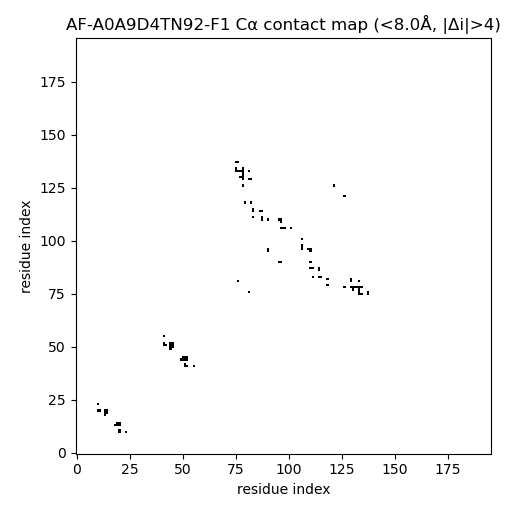9 1.00 64.56 69 LYS A CA 1
ATOM 513 C C . LYS A 1 69 ? -2.795 -10.013 -10.087 1.00 64.56 69 LYS A C 1
ATOM 515 O O . LYS A 1 69 ? -2.876 -10.434 -8.938 1.00 64.56 69 LYS A O 1
ATOM 520 N N . LYS A 1 70 ? -2.031 -10.566 -11.036 1.00 73.19 70 LYS A N 1
ATOM 521 C CA . LYS A 1 70 ? -1.016 -11.591 -10.771 1.00 73.19 70 LYS A CA 1
ATOM 522 C C . LYS A 1 70 ? -0.322 -11.219 -9.468 1.00 73.19 70 LYS A C 1
ATOM 524 O O . LYS A 1 70 ? 0.273 -10.139 -9.401 1.00 73.19 70 LYS A O 1
ATOM 529 N N . VAL A 1 71 ? -0.452 -12.071 -8.451 1.00 72.44 71 VAL A N 1
ATOM 530 C CA . VAL A 1 71 ? 0.150 -11.856 -7.134 1.00 72.44 71 VAL A CA 1
ATOM 531 C C . VAL A 1 71 ? 1.644 -11.655 -7.364 1.00 72.44 71 VAL A C 1
ATOM 533 O O . VAL A 1 71 ? 2.376 -12.586 -7.707 1.00 72.44 71 VAL A O 1
ATOM 536 N N . LYS A 1 72 ? 2.093 -10.398 -7.297 1.00 80.00 72 LYS A N 1
ATOM 537 C CA . LYS A 1 72 ? 3.500 -10.067 -7.506 1.00 80.00 72 LYS A CA 1
ATOM 538 C C . LYS A 1 72 ? 4.243 -10.623 -6.303 1.00 80.00 72 LYS A C 1
ATOM 540 O O . LYS A 1 72 ? 3.919 -10.269 -5.173 1.00 80.00 72 LYS A O 1
ATOM 545 N N . LYS A 1 73 ? 5.234 -11.483 -6.549 1.00 79.06 73 LYS A N 1
ATOM 546 C CA . LYS A 1 73 ? 6.115 -11.978 -5.487 1.00 79.06 73 LYS A CA 1
ATOM 547 C C . LYS A 1 73 ? 6.685 -10.765 -4.733 1.00 79.06 73 LYS A C 1
ATOM 549 O O . LYS A 1 73 ? 7.208 -9.864 -5.402 1.00 79.06 73 LYS A O 1
ATOM 554 N N . PRO A 1 74 ? 6.565 -10.704 -3.394 1.00 79.38 74 PRO A N 1
ATOM 555 C CA . PRO A 1 74 ? 7.107 -9.591 -2.629 1.00 79.38 74 PRO A CA 1
ATOM 556 C C . PRO A 1 74 ? 8.611 -9.483 -2.897 1.00 79.38 74 PRO A C 1
ATOM 558 O O . PRO A 1 74 ? 9.322 -10.487 -2.998 1.00 79.38 74 PRO A O 1
ATOM 561 N N . ARG A 1 75 ? 9.096 -8.252 -3.088 1.00 83.88 75 ARG A N 1
ATOM 562 C CA . ARG A 1 75 ? 10.522 -8.005 -3.319 1.00 83.88 75 ARG A CA 1
ATOM 563 C C . ARG A 1 75 ? 11.294 -8.285 -2.033 1.00 83.88 75 ARG A C 1
ATOM 565 O O . ARG A 1 75 ? 10.797 -8.035 -0.938 1.00 83.88 75 ARG A O 1
ATOM 572 N N . LYS A 1 76 ? 12.530 -8.761 -2.179 1.00 83.31 76 LYS A N 1
ATOM 573 C CA . LYS A 1 76 ? 13.456 -8.911 -1.053 1.00 83.31 76 LYS A CA 1
ATOM 574 C C . LYS A 1 76 ? 13.689 -7.528 -0.419 1.00 83.31 76 LYS A C 1
ATOM 576 O O . LYS A 1 76 ? 13.907 -6.574 -1.173 1.00 83.31 76 LYS A O 1
ATOM 581 N N . PRO A 1 77 ? 13.617 -7.389 0.916 1.00 83.69 77 PRO A N 1
ATOM 582 C CA . PRO A 1 77 ? 13.843 -6.106 1.569 1.00 83.69 77 PRO A CA 1
ATOM 583 C C . PRO A 1 77 ? 15.279 -5.628 1.323 1.00 83.69 77 PRO A C 1
ATOM 585 O O . PRO A 1 77 ? 16.223 -6.415 1.356 1.00 83.69 77 PRO A O 1
ATOM 588 N N . SER A 1 78 ? 15.438 -4.329 1.063 1.00 92.44 78 SER A N 1
ATOM 589 C CA . SER A 1 78 ? 16.756 -3.698 0.926 1.00 92.44 78 SER A CA 1
ATOM 590 C C . SER A 1 78 ? 17.503 -3.687 2.266 1.00 92.44 78 SER A C 1
ATOM 592 O O . SER A 1 78 ? 16.874 -3.664 3.325 1.00 92.44 78 SER A O 1
ATOM 594 N N . ALA A 1 79 ? 18.838 -3.623 2.219 1.00 92.19 79 ALA A N 1
ATOM 595 C CA . ALA A 1 79 ? 19.703 -3.435 3.389 1.00 92.19 79 ALA A CA 1
ATOM 596 C C . ALA A 1 79 ? 19.269 -2.237 4.245 1.00 92.19 79 ALA A C 1
ATOM 598 O O . ALA A 1 79 ? 19.185 -2.338 5.467 1.00 92.19 79 ALA A O 1
ATOM 599 N N . PHE A 1 80 ? 18.902 -1.141 3.575 1.00 94.19 80 PHE A N 1
ATOM 600 C CA . PHE A 1 80 ? 18.373 0.056 4.217 1.00 94.19 80 PHE A CA 1
ATOM 601 C C . PHE A 1 80 ? 17.076 -0.230 4.984 1.00 94.19 80 PHE A C 1
ATOM 603 O O . PHE A 1 80 ? 16.959 0.141 6.144 1.00 94.19 80 PHE A O 1
ATOM 610 N N . ASN A 1 81 ? 16.123 -0.955 4.386 1.00 93.19 81 ASN A N 1
ATOM 611 C CA . ASN A 1 81 ? 14.846 -1.263 5.044 1.00 93.19 81 ASN A CA 1
ATOM 612 C C . ASN A 1 81 ? 15.046 -2.126 6.296 1.00 93.19 81 ASN A C 1
ATOM 614 O O . ASN A 1 81 ? 14.345 -1.938 7.289 1.00 93.19 81 ASN A O 1
ATOM 618 N N . LEU A 1 82 ? 16.002 -3.059 6.257 1.00 91.00 82 LEU A N 1
ATOM 619 C CA . LEU A 1 82 ? 16.329 -3.891 7.411 1.00 91.00 82 LEU A CA 1
ATOM 620 C C . LEU A 1 82 ? 16.946 -3.054 8.539 1.00 91.00 82 LEU A C 1
ATOM 622 O O . LEU A 1 82 ? 16.513 -3.169 9.683 1.00 91.00 82 LEU A O 1
ATOM 626 N N . PHE A 1 83 ? 17.891 -2.173 8.200 1.00 94.31 83 PHE A N 1
ATOM 627 C CA . PHE A 1 83 ? 18.510 -1.244 9.144 1.00 94.31 83 PHE A CA 1
ATOM 628 C C . PHE A 1 83 ? 17.497 -0.273 9.764 1.00 94.31 83 PHE A C 1
ATOM 630 O O . PHE A 1 83 ? 17.469 -0.090 10.978 1.00 94.31 83 PHE A O 1
ATOM 637 N N . MET A 1 84 ? 16.619 0.317 8.950 1.00 95.75 84 MET A N 1
ATOM 638 C CA . MET A 1 84 ? 15.588 1.226 9.449 1.00 95.75 84 MET A CA 1
ATOM 639 C C . MET A 1 84 ? 14.643 0.506 10.411 1.00 95.75 84 MET A C 1
ATOM 641 O O . MET A 1 84 ? 14.320 1.043 11.465 1.00 95.75 84 MET A O 1
ATOM 645 N N . LYS A 1 85 ? 14.249 -0.739 10.112 1.00 93.25 85 LYS A N 1
ATOM 646 C CA . LYS A 1 85 ? 13.389 -1.529 11.003 1.00 93.25 85 LYS A CA 1
ATOM 647 C C . LYS A 1 85 ? 14.048 -1.794 12.361 1.00 93.25 85 LYS A C 1
ATOM 649 O O . LYS A 1 85 ? 13.378 -1.668 13.383 1.00 93.25 85 LYS A O 1
ATOM 654 N N . THR A 1 86 ? 15.335 -2.149 12.390 1.00 93.00 86 THR A N 1
ATOM 655 C CA . THR A 1 86 ? 16.046 -2.412 13.651 1.00 93.00 86 THR A CA 1
ATOM 656 C C . THR A 1 86 ? 16.257 -1.136 14.460 1.00 93.00 86 THR A C 1
ATOM 658 O O . THR A 1 86 ? 15.973 -1.130 15.656 1.00 93.00 86 THR A O 1
ATOM 661 N N . LYS A 1 87 ? 16.667 -0.037 13.817 1.00 94.88 87 LYS A N 1
ATOM 662 C CA . LYS A 1 87 ? 16.901 1.247 14.493 1.00 94.88 87 LYS A CA 1
ATOM 663 C C . LYS A 1 87 ? 15.631 1.910 15.002 1.00 94.88 87 LYS A C 1
ATOM 665 O O . LYS A 1 87 ? 15.610 2.388 16.131 1.00 94.88 87 LYS A O 1
ATOM 670 N N . LEU A 1 88 ? 14.543 1.883 14.233 1.00 94.19 88 LEU A N 1
ATOM 671 C CA . LEU A 1 88 ? 13.259 2.416 14.697 1.00 94.19 88 LEU A CA 1
ATOM 672 C C . LEU A 1 88 ? 12.714 1.624 15.893 1.00 94.19 88 LEU A C 1
ATOM 674 O O . LEU A 1 88 ? 12.174 2.221 16.824 1.00 94.19 88 LEU A O 1
ATOM 678 N N . ALA A 1 89 ? 12.889 0.298 15.907 1.00 94.62 89 ALA A N 1
ATOM 679 C CA . ALA A 1 89 ? 12.531 -0.527 17.059 1.00 94.62 89 ALA A CA 1
ATOM 680 C C . ALA A 1 89 ? 13.404 -0.208 18.286 1.00 94.62 89 ALA A C 1
ATOM 682 O O . ALA A 1 89 ? 12.890 -0.127 19.402 1.00 94.62 89 ALA A O 1
ATOM 683 N N . GLU A 1 90 ? 14.703 0.022 18.083 1.00 94.38 90 GLU A N 1
ATOM 684 C CA . GLU A 1 90 ? 15.628 0.437 19.140 1.00 94.38 90 GLU A CA 1
ATOM 685 C C . GLU A 1 90 ? 15.248 1.803 19.729 1.00 94.38 90 GLU A C 1
ATOM 687 O O . GLU A 1 90 ? 15.122 1.920 20.946 1.00 94.38 90 GLU A O 1
ATOM 692 N N . TYR A 1 91 ? 14.972 2.807 18.893 1.00 95.31 91 TYR A N 1
ATOM 693 C CA . TYR A 1 91 ? 14.532 4.128 19.350 1.00 95.31 91 TYR A CA 1
ATOM 694 C C . TYR A 1 91 ? 13.180 4.094 20.050 1.00 95.31 91 TYR A C 1
ATOM 696 O O . TYR A 1 91 ? 13.002 4.789 21.044 1.00 95.31 91 TYR A O 1
ATOM 704 N N . LYS A 1 92 ? 12.240 3.264 19.582 1.00 93.50 92 LYS A N 1
ATOM 705 C CA . LYS A 1 92 ? 10.963 3.059 20.276 1.00 93.50 92 LYS A CA 1
ATOM 706 C C . LYS A 1 92 ? 11.179 2.446 21.662 1.00 93.50 92 LYS A C 1
ATOM 708 O O . LYS A 1 92 ? 10.508 2.841 22.605 1.00 93.50 92 LYS A O 1
ATOM 713 N N . ARG A 1 93 ? 12.121 1.506 21.796 1.00 95.00 93 ARG A N 1
ATOM 714 C CA . ARG A 1 93 ? 12.458 0.860 23.076 1.00 95.00 93 ARG A CA 1
ATOM 715 C C . ARG A 1 93 ? 13.180 1.801 24.043 1.00 95.00 93 ARG A C 1
ATOM 717 O O . ARG A 1 93 ? 12.954 1.713 25.242 1.00 95.00 93 ARG A O 1
ATOM 724 N N . LEU A 1 94 ? 14.064 2.653 23.529 1.00 93.06 94 LEU A N 1
ATOM 725 C CA . LEU A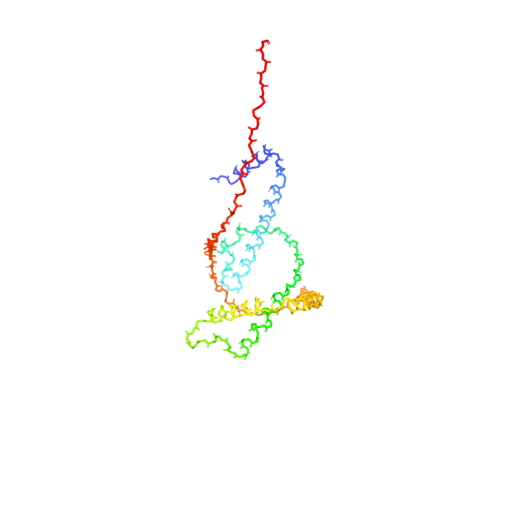 1 94 ? 14.832 3.633 24.308 1.00 93.06 94 LEU A CA 1
ATOM 726 C C . LEU A 1 94 ? 14.088 4.962 24.513 1.00 93.06 94 LEU A C 1
ATOM 728 O O . LEU A 1 94 ? 14.644 5.885 25.097 1.00 93.06 94 LEU A O 1
ATOM 732 N N . ASP A 1 95 ? 12.864 5.062 23.997 1.00 89.81 95 ASP A N 1
ATOM 733 C CA . ASP A 1 95 ? 12.044 6.272 23.954 1.00 89.81 95 ASP A CA 1
ATOM 734 C C . ASP A 1 95 ? 12.754 7.512 23.370 1.00 89.81 95 ASP A C 1
ATOM 736 O O . ASP A 1 95 ? 12.486 8.662 23.712 1.00 89.81 95 ASP A O 1
ATOM 740 N N . VAL A 1 96 ? 13.670 7.282 22.426 1.00 87.12 96 VAL A N 1
ATOM 741 C CA . VAL A 1 96 ? 14.433 8.342 21.757 1.00 87.12 96 VAL A CA 1
ATOM 742 C C . VAL A 1 96 ? 13.509 9.131 20.833 1.00 87.12 96 VAL A C 1
ATOM 744 O O . VAL A 1 96 ? 12.716 8.554 20.083 1.00 87.12 96 VAL A O 1
ATOM 747 N N . GLY A 1 97 ? 13.620 10.459 20.878 1.00 79.38 97 GLY A N 1
ATOM 748 C CA . GLY A 1 97 ? 12.800 11.367 20.073 1.00 79.38 97 GLY A CA 1
ATOM 749 C C . GLY A 1 97 ? 11.378 11.565 20.601 1.00 79.38 97 GLY A C 1
ATOM 750 O O . GLY A 1 97 ? 10.575 12.182 19.909 1.00 79.38 97 GLY A O 1
ATOM 751 N N . ASN A 1 98 ? 11.056 11.055 21.795 1.00 86.31 98 ASN A N 1
ATOM 752 C CA . ASN A 1 98 ? 9.793 11.366 22.449 1.00 86.31 98 ASN A CA 1
ATOM 753 C C . ASN A 1 98 ? 9.884 12.746 23.106 1.00 86.31 98 ASN A C 1
ATOM 755 O O . ASN A 1 98 ? 10.542 12.933 24.131 1.00 86.31 98 ASN A O 1
ATOM 759 N N . THR A 1 99 ? 9.270 13.736 22.472 1.00 83.69 99 THR A N 1
ATOM 760 C CA . THR A 1 99 ? 9.138 15.084 23.023 1.00 83.69 99 THR A CA 1
ATOM 761 C C . THR A 1 99 ? 7.788 15.207 23.728 1.00 83.69 99 THR A C 1
ATOM 763 O O . THR A 1 99 ? 6.768 14.869 23.123 1.00 83.69 99 THR A O 1
ATOM 766 N N . PRO A 1 100 ? 7.742 15.684 24.986 1.00 82.94 100 PRO A N 1
ATOM 767 C CA . PRO A 1 100 ? 6.487 15.801 25.719 1.00 82.94 100 PRO A CA 1
ATOM 768 C C . PRO A 1 100 ? 5.525 16.740 24.981 1.00 82.94 100 PRO A C 1
ATOM 770 O O . PRO A 1 100 ? 5.862 17.891 24.713 1.00 82.94 100 PRO A O 1
ATOM 773 N N . GLY A 1 101 ? 4.336 16.228 24.651 1.00 85.62 101 GLY A N 1
ATOM 774 C CA . GLY A 1 101 ? 3.293 16.966 23.932 1.00 85.62 101 GLY A CA 1
ATOM 775 C C . GLY A 1 101 ? 3.395 16.939 22.404 1.00 85.62 101 GLY A C 1
ATOM 776 O O . GLY A 1 101 ? 2.641 17.658 21.760 1.00 85.62 101 GLY A O 1
ATOM 777 N N . ALA A 1 102 ? 4.300 16.149 21.817 1.00 86.62 102 ALA A N 1
ATOM 778 C CA . ALA A 1 102 ? 4.317 15.943 20.370 1.00 86.62 102 ALA A CA 1
ATOM 779 C C . ALA A 1 102 ? 3.333 14.854 19.930 1.00 86.62 102 ALA A C 1
ATOM 781 O O . ALA A 1 102 ? 3.146 13.850 20.621 1.00 86.62 102 ALA A O 1
ATOM 782 N N . GLU A 1 103 ? 2.758 15.043 18.745 1.00 90.75 103 GLU A N 1
ATOM 783 C CA . GLU A 1 103 ? 1.856 14.079 18.124 1.00 90.75 103 GLU A CA 1
ATOM 784 C C . GLU A 1 103 ? 2.600 12.781 17.742 1.00 90.75 103 GLU A C 1
ATOM 786 O O . GLU A 1 103 ? 3.783 12.819 17.371 1.00 90.75 103 GLU A O 1
ATOM 791 N N . PRO A 1 104 ? 1.933 11.608 17.758 1.00 86.75 104 PRO A N 1
ATOM 792 C CA . PRO A 1 104 ? 2.560 10.324 17.422 1.00 86.75 104 PRO A CA 1
ATOM 793 C C . PRO A 1 104 ? 3.253 10.312 16.050 1.00 86.75 104 PRO A C 1
ATOM 795 O O . PRO A 1 104 ? 4.303 9.680 15.873 1.00 86.75 104 PRO A O 1
ATOM 798 N N . ARG A 1 105 ? 2.688 11.041 15.080 1.00 88.94 105 ARG A N 1
ATOM 799 C CA . ARG A 1 105 ? 3.248 11.200 13.732 1.00 88.94 105 ARG A CA 1
ATOM 800 C C . ARG A 1 105 ? 4.591 11.930 13.752 1.00 88.94 105 ARG A C 1
ATOM 802 O O . ARG A 1 105 ? 5.532 11.481 13.092 1.00 88.94 105 ARG A O 1
ATOM 809 N N . ASP A 1 106 ? 4.705 12.993 14.541 1.00 89.75 106 ASP A N 1
ATOM 810 C CA . ASP A 1 106 ? 5.921 13.802 14.641 1.00 89.75 106 ASP A CA 1
ATOM 811 C C . ASP A 1 106 ? 7.048 13.026 15.321 1.00 89.75 106 ASP A C 1
ATOM 813 O O . ASP A 1 106 ? 8.184 13.024 14.839 1.00 89.75 106 ASP A O 1
ATOM 817 N N . VAL A 1 107 ? 6.724 12.270 16.375 1.00 90.56 107 VAL A N 1
ATOM 818 C CA . VAL A 1 107 ? 7.677 11.377 17.055 1.00 90.56 107 VAL A CA 1
ATOM 819 C C . VAL A 1 107 ? 8.203 10.306 16.091 1.00 90.56 107 VAL A C 1
ATOM 821 O O . VAL A 1 107 ? 9.407 10.031 16.045 1.00 90.56 107 VAL A O 1
ATOM 824 N N . SER A 1 108 ? 7.325 9.714 15.274 1.00 90.12 108 SER A N 1
ATOM 825 C CA . SER A 1 108 ? 7.719 8.735 14.251 1.00 90.12 108 SER A CA 1
ATOM 826 C C . SER A 1 108 ? 8.637 9.357 13.191 1.00 90.12 108 SER A C 1
ATOM 828 O O . SER A 1 108 ? 9.697 8.805 12.871 1.00 90.12 108 SER A O 1
ATOM 830 N N . GLN A 1 109 ? 8.289 10.547 12.690 1.00 92.75 109 GLN A N 1
ATOM 831 C CA . GLN A 1 109 ? 9.085 11.247 11.684 1.00 92.75 109 GLN A CA 1
ATOM 832 C C . GLN A 1 109 ? 10.460 11.672 12.231 1.00 92.75 109 GLN A C 1
ATOM 834 O O . GLN A 1 109 ? 11.467 11.546 11.527 1.00 92.75 109 GLN A O 1
ATOM 839 N N . ALA A 1 110 ? 10.530 12.125 13.486 1.00 92.69 110 ALA A N 1
ATOM 840 C CA . ALA A 1 110 ? 11.780 12.476 14.158 1.00 92.69 110 ALA A CA 1
ATOM 841 C C . ALA A 1 110 ? 12.717 11.264 14.273 1.00 92.69 110 ALA A C 1
ATOM 843 O O . ALA A 1 110 ? 13.882 11.334 13.873 1.00 92.69 110 ALA A O 1
ATOM 844 N N . ARG A 1 111 ? 12.189 10.114 14.716 1.00 94.00 111 ARG A N 1
ATOM 845 C CA . ARG A 1 111 ? 12.934 8.845 14.784 1.00 94.00 111 ARG A CA 1
ATOM 846 C C . ARG A 1 111 ? 13.450 8.410 13.413 1.00 94.00 111 ARG A C 1
ATOM 848 O O . ARG A 1 111 ? 14.600 7.988 13.294 1.00 94.00 111 ARG A O 1
ATOM 855 N N . PHE A 1 112 ? 12.634 8.550 12.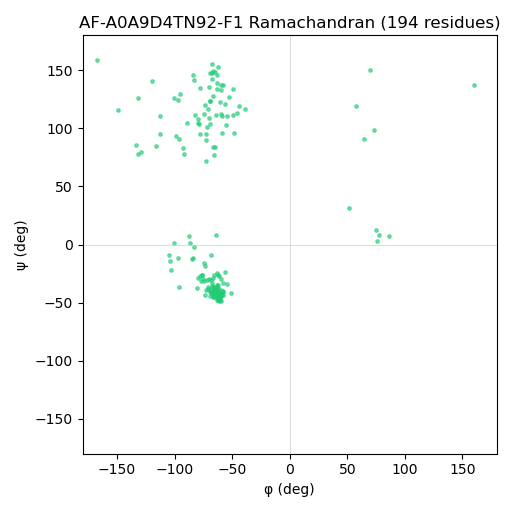368 1.00 96.06 112 PHE A N 1
ATOM 856 C CA . PHE A 1 112 ? 13.045 8.232 11.000 1.00 96.06 112 PHE A CA 1
ATOM 857 C C . PHE A 1 112 ? 14.193 9.126 10.521 1.00 96.06 112 PHE A C 1
ATOM 859 O O . PHE A 1 112 ? 15.172 8.619 9.973 1.00 96.06 112 PHE A O 1
ATOM 866 N N . LYS A 1 113 ? 14.113 10.442 10.758 1.00 95.50 113 LYS A N 1
ATOM 867 C CA . LYS A 1 113 ? 15.172 11.400 10.393 1.00 95.50 113 LYS A CA 1
ATOM 868 C C . LYS A 1 113 ? 16.499 11.066 11.085 1.00 95.50 113 LYS A C 1
ATOM 870 O O . LYS A 1 113 ? 17.532 11.049 10.418 1.00 95.50 113 LYS A O 1
ATOM 875 N N . MET A 1 114 ? 16.467 10.730 12.377 1.00 93.88 114 MET A N 1
ATOM 876 C CA . MET A 1 114 ? 17.660 10.309 13.126 1.00 93.88 114 MET A CA 1
ATOM 877 C C . MET A 1 114 ? 18.274 9.022 12.559 1.00 93.88 114 MET A C 1
ATOM 879 O O . MET A 1 114 ? 19.469 8.984 12.273 1.00 93.88 114 MET A O 1
ATOM 883 N N . ALA A 1 115 ? 17.454 7.998 12.303 1.00 96.00 115 ALA A N 1
ATOM 884 C CA . ALA A 1 115 ? 17.937 6.733 11.750 1.00 96.00 115 ALA A CA 1
ATOM 885 C C . ALA A 1 115 ? 18.502 6.908 10.328 1.00 96.00 115 ALA A C 1
ATOM 887 O O . ALA A 1 115 ? 19.525 6.320 9.985 1.00 96.00 115 ALA A O 1
ATOM 888 N N . ALA A 1 116 ? 17.886 7.754 9.498 1.0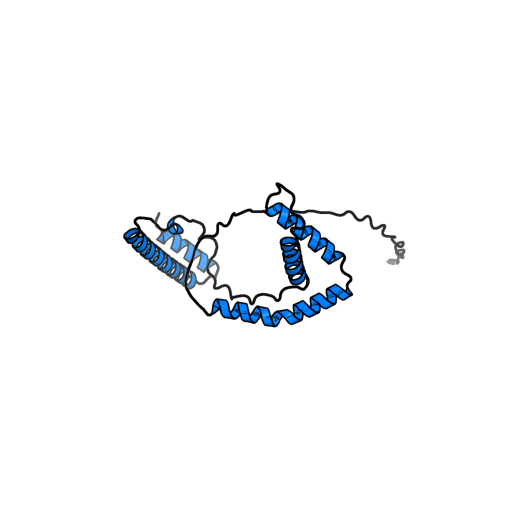0 96.38 116 ALA A N 1
ATOM 889 C CA . ALA A 1 116 ? 18.391 8.056 8.161 1.00 96.38 116 ALA A CA 1
ATOM 890 C C . ALA A 1 116 ? 19.740 8.799 8.200 1.00 96.38 116 ALA A C 1
ATOM 892 O O . ALA A 1 116 ? 20.605 8.541 7.359 1.00 96.38 116 ALA A O 1
ATOM 893 N N . ALA A 1 117 ? 19.940 9.690 9.176 1.00 96.06 117 ALA A N 1
ATOM 894 C CA . ALA A 1 117 ? 21.222 10.355 9.399 1.00 96.06 117 ALA A CA 1
ATOM 895 C C . ALA A 1 117 ? 22.305 9.357 9.845 1.00 96.06 117 ALA A C 1
ATOM 897 O O . ALA A 1 117 ? 23.391 9.349 9.264 1.00 96.06 117 ALA A O 1
ATOM 898 N N . GLU A 1 118 ? 21.989 8.456 10.785 1.00 95.56 118 GLU A N 1
ATOM 899 C CA . GLU A 1 118 ? 22.894 7.364 11.173 1.00 95.56 118 GLU A CA 1
ATOM 900 C C . GLU A 1 118 ? 23.251 6.478 9.974 1.00 95.56 118 GLU A C 1
ATOM 902 O O . GLU A 1 118 ? 24.421 6.162 9.771 1.00 95.56 118 GLU A O 1
ATOM 907 N N . TRP A 1 119 ? 22.276 6.132 9.125 1.00 95.44 119 TRP A N 1
ATOM 908 C CA . TRP A 1 119 ? 22.544 5.339 7.926 1.00 95.44 119 TRP A CA 1
ATOM 909 C C . TRP A 1 119 ? 23.547 6.015 6.989 1.00 95.44 119 TRP A C 1
ATOM 911 O O . TRP A 1 119 ? 24.442 5.357 6.458 1.00 95.44 119 TRP A O 1
ATOM 921 N N . LYS A 1 120 ? 23.415 7.329 6.772 1.00 95.38 120 LYS A N 1
ATOM 922 C CA . LYS A 1 120 ? 24.350 8.087 5.931 1.00 95.38 120 LYS A CA 1
ATOM 923 C C . LYS A 1 120 ? 25.757 8.102 6.535 1.00 95.38 120 LYS A C 1
ATOM 925 O O . LYS A 1 120 ? 26.712 7.908 5.784 1.00 95.38 120 LYS A O 1
ATOM 930 N N . ALA A 1 121 ? 25.858 8.251 7.857 1.00 95.19 121 ALA A N 1
ATOM 931 C CA . ALA A 1 121 ? 27.117 8.306 8.600 1.00 95.19 121 ALA A CA 1
ATOM 932 C C . ALA A 1 121 ? 27.838 6.951 8.745 1.00 95.19 121 ALA A C 1
ATOM 934 O O . ALA A 1 121 ? 29.035 6.934 9.029 1.00 95.19 121 ALA A O 1
ATOM 935 N N . LEU A 1 122 ? 27.148 5.819 8.547 1.00 93.00 122 LEU A N 1
ATOM 936 C CA . LEU A 1 122 ? 27.777 4.495 8.602 1.00 93.00 122 LEU A CA 1
ATOM 937 C C . LEU A 1 122 ? 28.890 4.358 7.548 1.00 93.00 122 LEU A C 1
ATOM 939 O O . LEU A 1 122 ? 28.671 4.709 6.380 1.00 93.00 122 LEU A O 1
ATOM 943 N N . PRO A 1 123 ? 30.047 3.773 7.909 1.00 95.12 123 PRO A N 1
ATOM 944 C CA . PRO A 1 123 ? 31.097 3.481 6.948 1.00 95.12 123 PRO A CA 1
ATOM 945 C C . PRO A 1 123 ? 30.619 2.431 5.940 1.00 95.12 123 PRO A C 1
ATOM 947 O O . PRO A 1 123 ? 29.850 1.519 6.264 1.00 95.12 123 PRO A O 1
ATOM 950 N N . ASP A 1 124 ? 31.119 2.511 4.709 1.00 92.19 124 ASP A N 1
ATOM 951 C CA . ASP A 1 124 ? 30.675 1.627 3.624 1.00 92.19 124 ASP A CA 1
ATOM 952 C C . ASP A 1 124 ? 30.943 0.141 3.913 1.00 92.19 124 ASP A C 1
ATOM 954 O O . ASP A 1 124 ? 30.180 -0.729 3.492 1.00 92.19 124 ASP A O 1
ATOM 958 N N . ALA A 1 125 ? 31.960 -0.159 4.728 1.00 90.75 125 ALA A N 1
ATOM 959 C CA . ALA A 1 125 ? 32.237 -1.511 5.209 1.00 90.75 125 ALA A CA 1
ATOM 960 C C . ALA A 1 125 ? 31.091 -2.096 6.062 1.00 90.75 125 ALA A C 1
ATOM 962 O O . ALA A 1 125 ? 30.817 -3.295 5.997 1.00 90.75 125 ALA A O 1
ATOM 963 N N . GLU A 1 126 ? 30.398 -1.274 6.852 1.00 89.62 126 GLU A N 1
ATOM 964 C CA . GLU A 1 126 ? 29.257 -1.711 7.665 1.00 89.62 126 GLU A CA 1
ATOM 965 C C . GLU A 1 126 ? 27.974 -1.799 6.840 1.00 89.62 126 GLU A C 1
ATOM 967 O O . GLU A 1 126 ? 27.220 -2.767 6.976 1.00 89.62 126 GLU A O 1
ATOM 972 N N . LYS A 1 127 ? 27.777 -0.866 5.900 1.00 90.75 127 LYS A N 1
ATOM 973 C CA . LYS A 1 127 ? 26.693 -0.952 4.908 1.00 90.75 127 LYS A CA 1
ATOM 974 C C . LYS A 1 127 ? 26.794 -2.245 4.092 1.00 90.75 127 LYS A C 1
ATOM 976 O O . LYS A 1 127 ? 25.782 -2.916 3.896 1.00 90.75 127 LYS A O 1
ATOM 981 N N . ALA A 1 128 ? 28.004 -2.654 3.701 1.00 90.75 128 ALA A N 1
ATOM 982 C CA . ALA A 1 128 ? 28.246 -3.911 2.992 1.00 90.75 128 ALA A CA 1
ATOM 983 C C . ALA A 1 128 ? 27.890 -5.150 3.836 1.00 90.75 128 ALA A C 1
ATOM 985 O O . ALA A 1 128 ? 27.269 -6.087 3.327 1.00 90.75 128 ALA A O 1
ATOM 986 N N . LYS A 1 129 ? 28.203 -5.151 5.141 1.00 90.12 129 LYS A N 1
ATOM 987 C CA . LYS A 1 129 ? 27.787 -6.228 6.062 1.00 90.12 129 LYS A CA 1
ATOM 988 C C . LYS A 1 129 ? 26.264 -6.320 6.176 1.00 90.12 129 LYS A C 1
ATOM 990 O O . LYS A 1 129 ? 25.713 -7.416 6.118 1.00 90.12 129 LYS A O 1
ATOM 995 N N . LEU A 1 130 ? 25.576 -5.183 6.286 1.00 87.88 130 LEU A N 1
ATOM 996 C CA . LEU A 1 130 ? 24.110 -5.137 6.333 1.00 87.88 130 LEU A CA 1
ATOM 997 C C . LEU A 1 130 ? 23.475 -5.549 5.001 1.00 87.88 130 LEU A C 1
ATOM 999 O O . LEU A 1 130 ? 22.427 -6.191 4.989 1.00 87.88 130 LEU A O 1
ATOM 1003 N N . GLN A 1 131 ? 24.127 -5.253 3.878 1.00 89.94 131 GLN A N 1
ATOM 1004 C CA . GLN A 1 131 ? 23.706 -5.729 2.564 1.00 89.94 131 GLN A CA 1
ATOM 1005 C C . GLN A 1 131 ? 23.848 -7.245 2.425 1.00 89.94 131 GLN A C 1
ATOM 1007 O O . GLN A 1 131 ? 22.926 -7.895 1.927 1.00 89.94 131 GLN A O 1
ATOM 1012 N N . ALA A 1 132 ? 24.941 -7.823 2.927 1.00 88.31 132 ALA A N 1
ATOM 1013 C CA . ALA A 1 132 ? 25.102 -9.271 3.005 1.00 88.31 132 ALA A CA 1
ATOM 1014 C C . ALA A 1 132 ? 24.040 -9.909 3.921 1.00 88.31 132 ALA A C 1
ATOM 1016 O O . ALA A 1 132 ? 23.426 -10.908 3.546 1.00 88.31 132 ALA A O 1
ATOM 1017 N N . ALA A 1 133 ? 23.748 -9.294 5.072 1.00 83.94 133 ALA A N 1
ATOM 1018 C CA . ALA A 1 133 ? 22.702 -9.752 5.985 1.00 83.94 133 ALA A CA 1
ATOM 1019 C C . ALA A 1 133 ? 21.299 -9.684 5.355 1.00 83.94 133 ALA A C 1
ATOM 1021 O O . ALA A 1 133 ? 20.523 -10.627 5.481 1.00 83.94 133 ALA A O 1
ATOM 1022 N N . ALA A 1 134 ? 20.973 -8.620 4.617 1.00 85.06 134 ALA A N 1
ATOM 1023 C CA . ALA A 1 134 ? 19.695 -8.500 3.915 1.00 85.06 134 ALA A CA 1
ATOM 1024 C C . ALA A 1 134 ? 19.558 -9.510 2.765 1.00 85.06 134 ALA A C 1
ATOM 1026 O O . ALA A 1 134 ? 18.480 -10.071 2.554 1.00 85.06 134 ALA A O 1
ATOM 1027 N N . ALA A 1 135 ? 20.655 -9.805 2.060 1.00 83.31 135 ALA A N 1
ATOM 1028 C CA . ALA A 1 135 ? 20.686 -10.877 1.070 1.00 83.31 135 ALA A CA 1
ATOM 1029 C C . ALA A 1 135 ? 20.463 -12.260 1.714 1.00 83.31 135 ALA A C 1
ATOM 1031 O O . ALA A 1 135 ? 19.753 -13.086 1.136 1.00 83.31 135 ALA A O 1
ATOM 1032 N N . ALA A 1 136 ? 21.009 -12.482 2.915 1.00 80.38 136 ALA A N 1
ATOM 1033 C CA . ALA A 1 136 ? 20.877 -13.722 3.681 1.00 80.38 136 ALA A CA 1
ATOM 1034 C C . ALA A 1 136 ? 19.529 -13.879 4.410 1.00 80.38 136 ALA A C 1
ATOM 1036 O O . ALA A 1 136 ? 19.100 -15.007 4.612 1.00 80.38 136 ALA A O 1
ATOM 1037 N N . ALA A 1 137 ? 18.843 -12.786 4.769 1.00 70.56 137 ALA A N 1
ATOM 1038 C CA . ALA A 1 137 ? 17.519 -12.788 5.413 1.00 70.56 137 ALA A CA 1
ATOM 1039 C C . ALA A 1 137 ? 16.347 -12.901 4.413 1.00 70.56 137 ALA A C 1
ATOM 1041 O O . ALA A 1 137 ? 15.204 -13.164 4.790 1.00 70.56 137 ALA A O 1
ATOM 1042 N N . ALA A 1 138 ? 16.625 -12.742 3.117 1.00 62.44 138 ALA A N 1
ATOM 1043 C CA . ALA A 1 138 ? 15.651 -12.901 2.042 1.00 62.44 138 ALA A CA 1
ATOM 1044 C C . ALA A 1 138 ? 14.940 -14.276 1.934 1.00 62.44 138 ALA A C 1
ATOM 1046 O O . ALA A 1 138 ? 13.790 -14.276 1.492 1.00 62.44 138 ALA A O 1
ATOM 1047 N N . PRO A 1 139 ? 15.553 -15.436 2.257 1.00 58.97 139 PRO A N 1
ATOM 1048 C CA . PRO A 1 139 ? 14.872 -16.727 2.200 1.00 58.97 139 PRO A CA 1
ATOM 1049 C C . PRO A 1 139 ? 13.976 -16.997 3.424 1.00 58.97 139 PRO A C 1
ATOM 1051 O O . PRO A 1 139 ? 12.951 -17.651 3.270 1.00 58.97 139 PRO A O 1
ATOM 1054 N N . GLU A 1 140 ? 14.293 -16.454 4.603 1.00 54.25 140 GLU A N 1
ATOM 1055 C CA . GLU A 1 140 ? 13.541 -16.689 5.852 1.00 54.25 140 GLU A CA 1
ATOM 1056 C C . GLU A 1 140 ? 12.187 -15.955 5.881 1.00 54.25 140 GLU A C 1
ATOM 1058 O O . GLU A 1 140 ? 11.155 -16.541 6.202 1.00 54.25 140 GLU A O 1
ATOM 1063 N N . LEU A 1 141 ? 12.141 -14.688 5.449 1.00 52.19 141 LEU A N 1
ATOM 1064 C CA . LEU A 1 141 ? 10.890 -13.909 5.400 1.00 52.19 141 LEU A CA 1
ATOM 1065 C C . LEU A 1 141 ? 9.953 -14.320 4.250 1.00 52.19 141 LEU A C 1
ATOM 1067 O O . LEU A 1 141 ? 8.771 -13.976 4.252 1.00 52.19 141 LEU A O 1
ATOM 1071 N N . ALA A 1 142 ? 10.460 -15.064 3.263 1.00 49.72 142 ALA A N 1
ATOM 1072 C CA . ALA A 1 142 ? 9.637 -15.644 2.206 1.00 49.72 142 ALA A CA 1
ATOM 1073 C C . ALA A 1 142 ? 8.845 -16.875 2.693 1.00 49.72 142 ALA A C 1
ATOM 1075 O O . ALA A 1 142 ? 7.775 -17.155 2.153 1.00 49.72 142 ALA A O 1
ATOM 1076 N N . GLY A 1 143 ? 9.336 -17.579 3.723 1.00 44.09 143 GLY A N 1
ATOM 1077 C CA . GLY A 1 143 ? 8.660 -18.739 4.313 1.00 44.09 143 GLY A CA 1
ATOM 1078 C C . GLY A 1 143 ? 7.432 -18.365 5.147 1.00 44.09 143 GLY A C 1
ATOM 1079 O O . GLY A 1 143 ? 6.395 -19.016 5.050 1.00 44.09 143 GLY A O 1
ATOM 1080 N N . THR A 1 144 ? 7.496 -17.268 5.904 1.00 45.28 144 THR A N 1
ATOM 1081 C CA . THR A 1 144 ? 6.376 -16.804 6.745 1.00 45.28 144 THR A CA 1
ATOM 1082 C C . THR A 1 144 ? 5.267 -16.116 5.946 1.00 45.28 144 THR A C 1
ATOM 1084 O O . THR A 1 144 ? 4.094 -16.286 6.268 1.00 45.28 144 THR A O 1
ATOM 1087 N N . ALA A 1 145 ? 5.593 -15.432 4.843 1.00 38.72 145 ALA A N 1
ATOM 1088 C CA . ALA A 1 145 ? 4.583 -14.873 3.938 1.00 38.72 145 ALA A CA 1
ATOM 1089 C C . ALA A 1 145 ? 3.813 -15.955 3.148 1.00 38.72 145 ALA A C 1
ATOM 1091 O O . ALA A 1 145 ? 2.644 -15.761 2.822 1.00 38.72 145 ALA A O 1
ATOM 1092 N N . ALA A 1 146 ? 4.437 -17.105 2.861 1.00 44.66 146 ALA A N 1
ATOM 1093 C CA . ALA A 1 146 ? 3.766 -18.233 2.212 1.00 44.66 146 ALA A CA 1
ATOM 1094 C C . ALA A 1 146 ? 2.828 -19.000 3.166 1.00 44.66 146 ALA A C 1
ATOM 1096 O O . ALA A 1 146 ? 1.812 -19.529 2.721 1.00 44.66 146 ALA A O 1
ATOM 1097 N N . ALA A 1 147 ? 3.127 -19.024 4.470 1.00 39.16 147 ALA A N 1
ATOM 1098 C CA . ALA A 1 147 ? 2.302 -19.700 5.473 1.00 39.16 147 ALA A CA 1
ATOM 1099 C C . ALA A 1 147 ? 1.003 -18.940 5.817 1.00 39.16 147 ALA A C 1
ATOM 1101 O O . ALA A 1 147 ? -0.016 -19.571 6.080 1.00 39.16 147 ALA A O 1
ATOM 1102 N N . ILE A 1 148 ? 1.002 -17.601 5.758 1.00 44.59 148 ILE A N 1
ATOM 1103 C CA . ILE A 1 148 ? -0.179 -16.777 6.096 1.00 44.59 148 ILE A CA 1
ATOM 1104 C C . ILE A 1 148 ? -1.242 -16.793 4.980 1.00 44.59 148 ILE A C 1
ATOM 1106 O O . ILE A 1 148 ? -2.427 -16.660 5.255 1.00 44.59 148 ILE A O 1
ATOM 1110 N N . VAL A 1 149 ? -0.857 -17.022 3.719 1.00 46.91 149 VAL A N 1
ATOM 1111 C CA . VAL A 1 149 ? -1.811 -17.078 2.589 1.00 46.91 149 VAL A CA 1
ATOM 1112 C C . VAL A 1 149 ? -2.450 -18.474 2.427 1.00 46.91 149 VAL A C 1
ATOM 1114 O O . VAL A 1 149 ? -3.435 -18.619 1.710 1.00 46.91 149 VAL A O 1
ATOM 1117 N N . GLY A 1 150 ? -1.927 -19.505 3.105 1.00 40.47 150 GLY A N 1
ATOM 1118 C CA . GLY A 1 150 ? -2.421 -20.890 3.025 1.00 40.47 150 GLY A CA 1
ATOM 1119 C C . GLY A 1 150 ? -3.386 -21.326 4.136 1.00 40.47 150 GLY A C 1
ATOM 1120 O O . GLY A 1 150 ? -3.999 -22.384 4.010 1.00 40.47 150 GLY A O 1
ATOM 1121 N N . ALA A 1 151 ? -3.539 -20.543 5.207 1.00 37.81 151 ALA A N 1
ATOM 1122 C CA . ALA A 1 151 ? -4.436 -20.844 6.321 1.00 37.81 151 ALA A CA 1
ATOM 1123 C C . ALA A 1 151 ? -5.574 -19.818 6.349 1.00 37.81 151 ALA A C 1
ATOM 1125 O O . ALA A 1 151 ? -5.429 -18.712 6.862 1.00 37.81 151 ALA A O 1
ATOM 1126 N N . GLY A 1 152 ? -6.698 -20.170 5.729 1.00 39.28 152 GLY A N 1
ATOM 1127 C CA . GLY A 1 152 ? -7.892 -19.339 5.746 1.00 39.28 152 GLY A CA 1
ATOM 1128 C C . GLY A 1 152 ? -8.473 -19.137 7.151 1.00 39.28 152 GLY A C 1
ATOM 1129 O O . GLY A 1 152 ? -8.402 -20.021 7.997 1.00 39.28 152 GLY A O 1
ATOM 1130 N N . GLN A 1 153 ? -9.154 -17.995 7.289 1.00 46.84 153 GLN A N 1
ATOM 1131 C CA . GLN A 1 153 ? -10.434 -17.843 7.990 1.00 46.84 153 GLN A CA 1
ATOM 1132 C C . GLN A 1 153 ? -10.430 -17.916 9.532 1.00 46.84 153 GLN A C 1
ATOM 1134 O O . GLN A 1 153 ? -10.540 -18.996 10.100 1.00 46.84 153 GLN A O 1
ATOM 1139 N N . ALA A 1 154 ? -10.441 -16.746 10.195 1.00 44.69 154 ALA A N 1
ATOM 1140 C CA . ALA A 1 154 ? -11.494 -16.291 11.133 1.00 44.69 154 ALA A CA 1
ATOM 1141 C C . ALA A 1 154 ? -11.014 -15.167 12.086 1.00 44.69 154 ALA A C 1
ATOM 1143 O O . ALA A 1 154 ? -9.963 -15.288 12.711 1.00 44.69 154 ALA A O 1
ATOM 1144 N N . SER A 1 155 ? -11.886 -14.163 12.281 1.00 42.34 155 SER A N 1
ATOM 1145 C CA . SER A 1 155 ? -11.830 -13.071 13.282 1.00 42.34 155 SER A CA 1
ATOM 1146 C C . SER A 1 155 ? -10.727 -12.023 13.052 1.00 42.34 155 SER A C 1
ATOM 1148 O O . SER A 1 155 ? -9.697 -12.335 12.475 1.00 42.34 155 SER A O 1
ATOM 1150 N N . SER A 1 156 ? -10.843 -10.759 13.433 1.00 40.12 156 SER A N 1
ATOM 1151 C CA . SER A 1 156 ? -11.844 -9.968 14.152 1.00 40.12 156 SER A CA 1
ATOM 1152 C C . SER A 1 156 ? -11.429 -8.510 13.939 1.00 40.12 156 SER A C 1
ATOM 1154 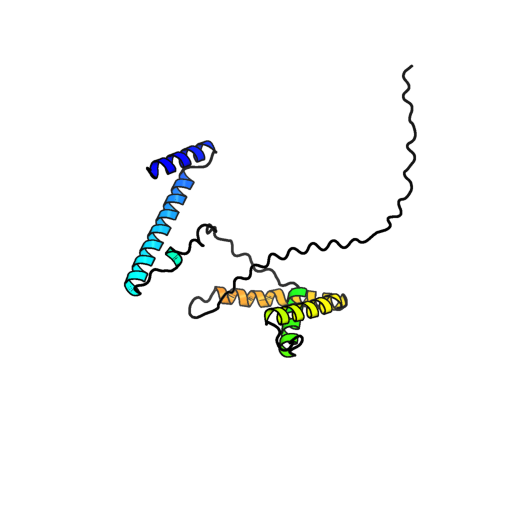O O . SER A 1 156 ? -10.249 -8.273 13.703 1.00 40.12 156 SER A O 1
ATOM 1156 N N . ASP A 1 157 ? -12.383 -7.601 14.101 1.00 40.88 157 ASP A N 1
ATOM 1157 C CA . ASP A 1 157 ? -12.197 -6.272 14.692 1.00 40.88 157 ASP A CA 1
ATOM 1158 C C . ASP A 1 157 ? -11.188 -5.282 14.089 1.00 40.88 157 ASP A C 1
ATOM 1160 O O . ASP A 1 157 ? -9.979 -5.473 14.118 1.00 40.88 157 ASP A O 1
ATOM 1164 N N . ASP A 1 158 ? -11.774 -4.156 13.674 1.00 55.66 158 ASP A N 1
ATOM 1165 C CA . ASP A 1 158 ? -11.427 -2.844 14.229 1.00 55.66 158 ASP A CA 1
ATOM 1166 C C . ASP A 1 158 ? -9.991 -2.374 13.972 1.00 55.66 158 ASP A C 1
ATOM 1168 O O . ASP A 1 158 ? -9.081 -2.607 14.760 1.00 55.66 158 ASP A O 1
ATOM 1172 N N . ASP A 1 159 ? -9.798 -1.660 12.863 1.00 45.19 159 ASP A N 1
ATOM 1173 C CA . ASP A 1 159 ? -8.717 -0.682 12.805 1.00 45.19 159 ASP A CA 1
ATOM 1174 C C . ASP A 1 159 ? -9.119 0.471 11.878 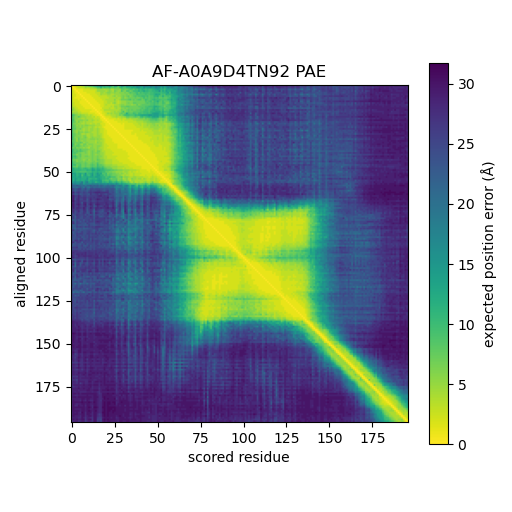1.00 45.19 159 ASP A C 1
ATOM 1176 O O . ASP A 1 159 ? -9.410 0.299 10.687 1.00 45.19 159 ASP A O 1
ATOM 1180 N N . GLU A 1 160 ? -9.224 1.642 12.496 1.00 50.50 160 GLU A N 1
ATOM 1181 C CA . GLU A 1 160 ? -9.500 2.936 11.894 1.00 50.50 160 GLU A CA 1
ATOM 1182 C C . GLU A 1 160 ? -8.346 3.319 10.954 1.00 50.50 160 GLU A C 1
ATOM 1184 O O . GLU A 1 160 ? -7.243 3.613 11.411 1.00 50.50 160 GLU A O 1
ATOM 1189 N N . GLU A 1 161 ? -8.576 3.358 9.637 1.00 45.72 161 GLU A N 1
ATOM 1190 C CA . GLU A 1 161 ? -7.619 3.995 8.723 1.00 45.72 161 GLU A CA 1
ATOM 1191 C C . GLU A 1 161 ? -8.069 5.413 8.365 1.00 45.72 161 GLU A C 1
ATOM 1193 O O . GLU A 1 161 ? -8.855 5.661 7.447 1.00 45.72 161 GLU A O 1
ATOM 1198 N N . ASP A 1 162 ? -7.524 6.313 9.184 1.00 50.53 162 ASP A N 1
ATOM 1199 C CA . ASP A 1 162 ? -7.267 7.731 8.971 1.00 50.53 162 ASP A CA 1
ATOM 1200 C C . ASP A 1 162 ? -6.533 7.957 7.631 1.00 50.53 162 ASP A C 1
ATOM 1202 O O . ASP A 1 162 ? -5.391 7.537 7.415 1.00 50.53 162 ASP A O 1
ATOM 1206 N N . ASP A 1 163 ? -7.258 8.570 6.698 1.00 52.09 163 ASP A N 1
ATOM 1207 C CA . ASP A 1 163 ? -6.914 8.790 5.293 1.00 52.09 163 ASP A CA 1
ATOM 1208 C C . ASP A 1 163 ? -6.219 10.166 5.178 1.00 52.09 163 ASP A C 1
ATOM 1210 O O . ASP A 1 163 ? -6.833 11.162 4.795 1.00 52.09 163 ASP A O 1
ATOM 1214 N N . GLU A 1 164 ? -4.935 10.257 5.547 1.00 52.53 164 GLU A N 1
ATOM 1215 C CA . GLU A 1 164 ? -4.137 11.473 5.327 1.00 52.53 164 GLU A CA 1
ATOM 1216 C C . GLU A 1 164 ? -3.299 11.392 4.045 1.00 52.53 164 GLU A C 1
ATOM 1218 O O . GLU A 1 164 ? -2.133 10.979 4.001 1.00 52.53 164 GLU A O 1
ATOM 1223 N N . ASP A 1 165 ? -3.949 11.871 2.989 1.00 50.44 165 ASP A N 1
ATOM 1224 C CA . ASP A 1 165 ? -3.389 12.400 1.755 1.00 50.44 165 ASP A CA 1
ATOM 1225 C C . ASP A 1 165 ? -2.223 13.366 2.062 1.00 50.44 165 ASP A C 1
ATOM 1227 O O . ASP A 1 165 ? -2.397 14.439 2.642 1.00 50.44 165 ASP A O 1
ATOM 1231 N N . SER A 1 166 ? -0.995 12.994 1.691 1.00 49.19 166 SER A N 1
ATOM 1232 C CA . SER A 1 166 ? 0.155 13.900 1.751 1.00 49.19 166 SER A CA 1
ATOM 1233 C C . SER A 1 166 ? 0.888 13.904 0.418 1.00 49.19 166 SER A C 1
ATOM 1235 O O . SER A 1 166 ? 1.932 13.278 0.217 1.00 49.19 166 SER A O 1
ATOM 1237 N N . SER A 1 167 ? 0.311 14.664 -0.511 1.00 60.16 167 SER A N 1
ATOM 1238 C CA . SER A 1 167 ? 0.969 15.204 -1.694 1.00 60.16 167 SER A CA 1
ATOM 1239 C C . SER A 1 167 ? 2.049 16.217 -1.281 1.00 60.16 167 SER A C 1
ATOM 1241 O O . SER A 1 167 ? 1.862 17.431 -1.352 1.00 60.16 167 SER A O 1
ATOM 1243 N N . GLY A 1 168 ? 3.190 15.719 -0.809 1.00 45.47 168 GLY A N 1
ATOM 1244 C CA . GLY A 1 168 ? 4.364 16.522 -0.478 1.00 45.47 168 GLY A CA 1
ATOM 1245 C C . GLY A 1 168 ? 5.330 16.620 -1.652 1.00 45.47 168 GLY A C 1
ATOM 1246 O O . GLY A 1 168 ? 6.295 15.865 -1.730 1.00 45.47 168 GLY A O 1
ATOM 1247 N N . SER A 1 169 ? 5.062 17.556 -2.562 1.00 50.97 169 SER A N 1
ATOM 1248 C CA . SER A 1 169 ? 6.035 18.072 -3.525 1.00 50.97 169 SER A CA 1
ATOM 1249 C C . SER A 1 169 ? 7.215 18.693 -2.767 1.00 50.97 169 SER A C 1
ATOM 1251 O O . SER A 1 169 ? 7.053 19.723 -2.120 1.00 50.97 169 SER A O 1
ATOM 1253 N N . SER A 1 170 ? 8.400 18.089 -2.845 1.00 45.06 170 SER A N 1
ATOM 1254 C CA . SER A 1 170 ? 9.656 18.747 -2.464 1.00 45.06 170 SER A CA 1
ATOM 1255 C C . SER A 1 170 ? 10.537 18.879 -3.696 1.00 45.06 170 SER A C 1
ATOM 1257 O O . SER A 1 170 ? 11.384 18.039 -3.990 1.00 45.06 170 SER A O 1
ATOM 1259 N N . ASP A 1 171 ? 10.256 19.962 -4.415 1.00 56.72 171 ASP A N 1
ATOM 1260 C CA . ASP A 1 171 ? 11.222 20.716 -5.198 1.00 56.72 171 ASP A CA 1
ATOM 1261 C C . ASP A 1 171 ? 12.322 21.201 -4.241 1.00 56.72 171 ASP A C 1
ATOM 1263 O O . ASP A 1 171 ? 12.072 21.986 -3.329 1.00 56.72 171 ASP A O 1
ATOM 1267 N N . SER A 1 172 ? 13.518 20.640 -4.391 1.00 49.50 172 SER A N 1
ATOM 1268 C CA . SER A 1 172 ? 14.731 21.074 -3.701 1.00 49.50 172 SER A CA 1
ATOM 1269 C C . SER A 1 172 ? 15.811 21.181 -4.763 1.00 49.50 172 SER A C 1
ATOM 1271 O O . SER A 1 172 ? 16.617 20.272 -4.958 1.00 49.50 172 SER A O 1
ATOM 1273 N N . SER A 1 173 ? 15.740 22.277 -5.511 1.00 48.97 173 SER A N 1
ATOM 1274 C CA . SER A 1 173 ? 16.787 22.717 -6.421 1.00 48.97 173 SER A CA 1
ATOM 1275 C C . SER A 1 173 ? 17.950 23.251 -5.577 1.00 48.97 173 SER A C 1
ATOM 1277 O O . SER A 1 173 ? 17.917 24.388 -5.114 1.00 48.97 173 SER A O 1
ATOM 1279 N N . GLU A 1 174 ? 18.943 22.398 -5.310 1.00 46.22 174 GLU A N 1
ATOM 1280 C CA . GLU A 1 174 ? 20.257 22.828 -4.826 1.00 46.22 174 GLU A CA 1
ATOM 1281 C C . GLU A 1 174 ? 21.070 23.323 -6.029 1.00 46.22 174 GLU A C 1
ATOM 1283 O O . GLU A 1 174 ? 21.476 22.556 -6.903 1.00 46.22 174 GLU A O 1
ATOM 1288 N N . ASP A 1 175 ? 21.231 24.643 -6.071 1.00 45.81 175 ASP A N 1
ATOM 1289 C CA . ASP A 1 175 ? 22.095 25.399 -6.969 1.00 45.81 175 ASP A CA 1
ATOM 1290 C C . ASP A 1 175 ? 23.554 25.170 -6.519 1.00 45.81 175 ASP A C 1
ATOM 1292 O O . ASP A 1 175 ? 24.064 25.847 -5.627 1.00 45.81 175 ASP A O 1
ATOM 1296 N N . GLU A 1 176 ? 24.207 24.133 -7.057 1.00 51.69 176 GLU A N 1
ATOM 1297 C CA . GLU A 1 176 ? 25.666 23.995 -6.982 1.00 51.69 176 GLU A CA 1
ATOM 1298 C C . GLU A 1 176 ? 26.285 24.695 -8.198 1.00 51.69 176 GLU A C 1
ATOM 1300 O O . GLU A 1 176 ? 26.254 24.203 -9.330 1.00 51.69 176 GLU A O 1
ATOM 1305 N N . GLU A 1 177 ? 26.853 25.870 -7.941 1.00 49.19 177 GLU A N 1
ATOM 1306 C CA . GLU A 1 177 ? 27.670 26.651 -8.862 1.00 49.19 177 GLU A CA 1
ATOM 1307 C C . GLU A 1 177 ? 28.985 25.898 -9.138 1.00 49.19 177 GLU A C 1
ATOM 1309 O O . GLU A 1 177 ? 30.016 26.104 -8.498 1.00 49.19 177 GLU A O 1
ATOM 1314 N N . VAL A 1 178 ? 28.948 24.956 -10.083 1.00 51.25 178 VAL A N 1
ATOM 1315 C CA . VAL A 1 178 ? 30.158 24.302 -10.588 1.00 51.25 178 VAL A CA 1
ATOM 1316 C C . VAL A 1 178 ? 30.812 25.248 -11.594 1.00 51.25 178 VAL A C 1
ATOM 1318 O O . VAL A 1 178 ? 30.351 25.394 -12.728 1.00 51.25 178 VAL A O 1
ATOM 1321 N N . GLU A 1 179 ? 31.896 25.902 -11.181 1.00 56.72 179 GLU A N 1
ATOM 1322 C CA . GLU A 1 179 ? 32.771 26.706 -12.038 1.00 56.72 179 GLU A CA 1
ATOM 1323 C C . GLU A 1 179 ? 33.460 25.791 -13.073 1.00 56.72 179 GLU A C 1
ATOM 1325 O O . GLU A 1 179 ? 34.563 25.274 -12.887 1.00 56.72 179 GLU A O 1
ATOM 1330 N N . ILE A 1 180 ? 32.761 25.524 -14.181 1.00 51.94 180 ILE A N 1
ATOM 1331 C CA . ILE A 1 180 ? 33.268 24.740 -15.307 1.00 51.94 180 ILE A CA 1
ATOM 1332 C C . ILE A 1 180 ? 34.304 25.589 -16.047 1.00 51.94 180 ILE A C 1
ATOM 1334 O O . ILE A 1 180 ? 33.977 26.455 -16.860 1.00 51.94 180 ILE A O 1
ATOM 1338 N N . HIS A 1 181 ? 35.577 25.296 -15.792 1.00 51.56 181 HIS A N 1
ATOM 1339 C CA . HIS A 1 181 ? 36.710 25.740 -16.598 1.00 51.56 181 HIS A CA 1
ATOM 1340 C C . HIS A 1 181 ? 36.538 25.239 -18.047 1.00 51.56 181 HIS A C 1
ATOM 1342 O O . HIS A 1 181 ? 36.855 24.093 -18.372 1.00 51.56 181 HIS A O 1
ATOM 1348 N N . GLN A 1 182 ? 35.992 26.085 -18.927 1.00 58.41 182 GLN A N 1
ATOM 1349 C CA . GLN A 1 182 ? 35.906 25.803 -20.361 1.00 58.41 182 GLN A CA 1
ATOM 1350 C C . GLN A 1 182 ? 37.294 25.941 -21.007 1.00 58.41 182 GLN A C 1
ATOM 1352 O O . GLN A 1 182 ? 37.860 27.037 -20.997 1.00 58.41 182 GLN A O 1
ATOM 1357 N N . PRO A 1 183 ? 37.851 24.881 -21.623 1.00 68.94 183 PRO A N 1
ATOM 1358 C CA . PRO A 1 183 ? 38.983 25.041 -22.524 1.00 68.94 183 PRO A CA 1
ATOM 1359 C C . PRO A 1 183 ? 38.549 25.799 -23.795 1.00 68.94 183 PRO A C 1
ATOM 1361 O O . PRO A 1 183 ? 37.408 25.652 -24.245 1.00 68.94 183 PRO A O 1
ATOM 1364 N N . PRO A 1 184 ? 39.443 26.605 -24.398 1.00 70.56 184 PRO A N 1
ATOM 1365 C CA . PRO A 1 184 ? 39.109 27.442 -25.544 1.00 70.56 184 PRO A CA 1
ATOM 1366 C C . PRO A 1 184 ? 38.704 26.603 -26.770 1.00 70.56 184 PRO A C 1
ATOM 1368 O O . PRO A 1 184 ? 39.262 25.524 -26.998 1.00 70.56 184 PRO A O 1
ATOM 1371 N N . PRO A 1 185 ? 37.762 27.096 -27.596 1.00 72.00 185 PRO A N 1
ATOM 1372 C CA . PRO A 1 185 ? 37.290 26.371 -28.766 1.00 72.00 185 PRO A CA 1
ATOM 1373 C C . PRO A 1 185 ? 38.389 26.237 -29.836 1.00 72.00 185 PRO A C 1
ATOM 1375 O O . PRO A 1 185 ? 39.151 27.182 -30.073 1.00 72.00 185 PRO A O 1
ATOM 1378 N N . PRO A 1 186 ? 38.463 25.093 -30.542 1.00 60.94 186 PRO A N 1
ATOM 1379 C CA . PRO A 1 186 ? 39.395 24.911 -31.646 1.00 60.94 186 PRO A CA 1
ATOM 1380 C C . PRO A 1 186 ? 39.040 25.837 -32.817 1.00 60.94 186 PRO A C 1
ATOM 1382 O O . PRO A 1 186 ? 37.910 25.856 -33.308 1.00 60.94 186 PRO A O 1
ATOM 1385 N N . SER A 1 187 ? 40.034 26.596 -33.285 1.00 61.19 187 SER A N 1
ATOM 1386 C CA . SER A 1 187 ? 39.909 27.519 -34.414 1.00 61.19 187 SER A CA 1
ATOM 1387 C C . SER A 1 187 ? 39.421 26.799 -35.678 1.00 61.19 187 SER A C 1
ATOM 1389 O O . SER A 1 187 ? 40.086 25.893 -36.191 1.00 61.19 187 SER A O 1
ATOM 1391 N N . SER A 1 188 ? 38.283 27.230 -36.220 1.00 59.06 188 SER A N 1
ATOM 1392 C CA . SER A 1 188 ? 37.756 26.751 -37.495 1.00 59.06 188 SER A CA 1
ATOM 1393 C C . SER A 1 188 ? 38.630 27.254 -38.646 1.00 59.06 188 SER A C 1
ATOM 1395 O O . SER A 1 188 ? 38.630 28.437 -38.995 1.00 59.06 188 SER A O 1
ATOM 1397 N N . SER A 1 189 ? 39.378 26.339 -39.250 1.00 55.91 189 SER A N 1
ATOM 1398 C CA . SER A 1 189 ? 40.189 26.577 -40.438 1.00 55.91 189 SER A CA 1
ATOM 1399 C C . SER A 1 189 ? 39.284 26.776 -41.662 1.00 55.91 189 SER A C 1
ATOM 1401 O O . SER A 1 189 ? 38.574 25.872 -42.097 1.00 55.91 189 SER A O 1
ATOM 1403 N N . LYS A 1 190 ? 39.341 27.979 -42.244 1.00 56.88 190 LYS A N 1
ATOM 1404 C CA . LYS A 1 190 ? 38.787 28.337 -43.560 1.00 56.88 190 LYS A CA 1
ATOM 1405 C C . LYS A 1 190 ? 39.333 27.382 -44.634 1.00 56.88 190 LYS A C 1
ATOM 1407 O O . LYS A 1 190 ? 40.505 27.473 -44.998 1.00 56.88 190 LYS A O 1
ATOM 1412 N N . LYS A 1 191 ? 38.489 26.509 -45.194 1.00 63.12 191 LYS A N 1
ATOM 1413 C CA . LYS A 1 191 ? 38.777 25.818 -46.462 1.00 63.12 191 LYS A CA 1
ATOM 1414 C C . LYS A 1 191 ? 38.032 26.485 -47.617 1.00 63.12 191 LYS A C 1
ATOM 1416 O O . LYS A 1 191 ? 36.828 26.705 -47.578 1.00 63.12 191 LYS A O 1
ATOM 1421 N N . ARG A 1 192 ? 38.842 26.823 -48.621 1.00 58.69 192 ARG A N 1
ATOM 1422 C CA . ARG A 1 192 ? 38.556 27.431 -49.923 1.00 58.69 192 ARG A CA 1
ATOM 1423 C C . ARG A 1 192 ? 37.425 26.724 -50.678 1.00 58.69 192 ARG A C 1
ATOM 1425 O O . ARG A 1 192 ? 37.502 25.517 -50.879 1.00 58.69 192 ARG A O 1
ATOM 1432 N N . SER A 1 193 ? 36.494 27.506 -51.220 1.00 60.53 193 SER A N 1
ATOM 1433 C CA . SER A 1 193 ? 35.758 27.157 -52.439 1.00 60.53 193 SER A CA 1
ATOM 1434 C C . SER A 1 193 ? 36.442 27.858 -53.615 1.00 60.53 193 SER A C 1
ATOM 1436 O O . SER A 1 193 ? 36.672 29.066 -53.569 1.00 60.53 193 SER A O 1
ATOM 1438 N N . LYS A 1 194 ? 36.840 27.076 -54.622 1.00 63.12 194 LYS A N 1
ATOM 1439 C CA . LYS A 1 194 ? 37.404 27.523 -55.899 1.00 63.12 194 LYS A CA 1
ATOM 1440 C C . LYS A 1 194 ? 36.383 27.170 -56.983 1.00 63.12 194 LYS A C 1
ATOM 1442 O O . LYS A 1 194 ? 36.188 25.991 -57.270 1.00 63.12 194 LYS A O 1
ATOM 1447 N N . HIS A 1 195 ? 35.754 28.180 -57.570 1.00 52.59 195 HIS A N 1
ATOM 1448 C CA . HIS A 1 195 ? 35.089 28.106 -58.870 1.00 52.59 195 HIS A CA 1
ATOM 1449 C C . HIS A 1 195 ? 35.552 29.316 -59.680 1.00 52.59 195 HIS A C 1
ATOM 1451 O O . HIS A 1 195 ? 35.537 30.438 -59.174 1.00 52.59 195 HIS A O 1
ATOM 1457 N N . GLY A 1 196 ? 36.062 29.027 -60.875 1.00 53.41 196 GLY A N 1
ATOM 1458 C CA . GLY A 1 196 ? 36.959 29.858 -61.673 1.00 53.41 196 GLY A CA 1
ATOM 1459 C C . GLY A 1 196 ? 38.046 28.972 -62.254 1.00 53.41 196 GLY A C 1
ATOM 1460 O O . GLY A 1 196 ? 39.046 28.735 -61.531 1.00 53.41 196 GLY A O 1
#

Mean predicted aligned error: 19.66 Å

Organism: Chlorella vulgaris (NCBI:txid3077)

Sequence (196 aa):
MDAFAALKTQVQAASANGADPSKLIGFFAQEMQLFFQHVQNAVATYSSTGELPHSLFSNKQVGKAIGEKKVKKPRKPSAFNLFMKTKLAEYKRLDVGNTPGAEPRDVSQARFKMAAAEWKALPDAEKAKLQAAAAAAAPELAGTAAAIVGAGQASSDDDEEDDEDSSGSSDSSEDEEVEIHQPPPPSSSKKRSKHG

InterPro domains:
  IPR009071 High mobility group box domain [PF00505] (74-137)
  IPR009071 High mobility group box domain [SM00398] (72-150)
  IPR036910 High mobility group box domain superfamily [G3DSA:1.10.30.10] (58-142)
  IPR036910 High mobility group box domain superfamily [SSF47095] (68-136)

Radius of gyration: 30.85 Å; Cα contacts (8 Å, |Δi|>4): 57; chains: 1; bounding box: 75×51×87 Å